Protein AF-A0A0Q7CHD8-F1 (afdb_monomer)

Mean predicted aligned error: 11.64 Å

Structure (mmCIF, N/CA/C/O backbone):
data_AF-A0A0Q7CHD8-F1
#
_entry.id   AF-A0A0Q7CHD8-F1
#
loop_
_atom_site.group_PDB
_atom_site.id
_atom_site.type_symbol
_atom_site.label_atom_id
_atom_site.label_alt_id
_atom_site.label_comp_id
_atom_site.label_asym_id
_atom_site.label_entity_id
_atom_site.label_seq_id
_atom_site.pdbx_PDB_ins_code
_atom_site.Cartn_x
_atom_site.Cartn_y
_atom_site.Cartn_z
_atom_site.occupancy
_atom_site.B_iso_or_equiv
_atom_site.auth_seq_id
_atom_site.auth_comp_id
_atom_site.auth_asym_id
_atom_site.auth_atom_id
_atom_site.pdbx_PDB_model_num
ATOM 1 N N . MET A 1 1 ? -14.096 27.019 19.567 1.00 29.77 1 MET A N 1
ATOM 2 C CA . MET A 1 1 ? -13.858 25.607 19.936 1.00 29.77 1 MET A CA 1
ATOM 3 C C . MET A 1 1 ? -13.849 24.771 18.657 1.00 29.77 1 MET A C 1
ATOM 5 O O . MET A 1 1 ? -14.867 24.238 18.246 1.00 29.77 1 MET A O 1
ATOM 9 N N . ARG A 1 2 ? -12.729 24.817 17.929 1.00 33.38 2 ARG A N 1
ATOM 10 C CA . ARG A 1 2 ? -12.496 24.168 16.631 1.00 33.38 2 ARG A CA 1
ATOM 11 C C . ARG A 1 2 ? -11.019 23.791 16.617 1.00 33.38 2 ARG A C 1
ATOM 13 O O . ARG A 1 2 ? -10.190 24.687 16.735 1.00 33.38 2 ARG A O 1
ATOM 20 N N . ILE A 1 3 ? -10.701 22.508 16.501 1.00 32.97 3 ILE A N 1
ATOM 21 C CA . ILE A 1 3 ? -9.345 22.041 16.192 1.00 32.97 3 ILE A CA 1
ATOM 22 C C . ILE A 1 3 ? -9.460 21.194 14.933 1.00 32.97 3 ILE A C 1
ATOM 24 O O . ILE A 1 3 ? -9.506 19.975 14.944 1.00 32.97 3 ILE A O 1
ATOM 28 N N . THR A 1 4 ? -9.559 21.913 13.824 1.00 41.09 4 THR A N 1
ATOM 29 C CA . THR A 1 4 ? -9.054 21.483 12.527 1.00 41.09 4 THR A CA 1
ATOM 30 C C . THR A 1 4 ? -7.522 21.435 12.589 1.00 41.09 4 THR A C 1
ATOM 32 O O . THR A 1 4 ? -6.929 22.360 13.148 1.00 41.09 4 THR A O 1
ATOM 35 N N . ARG A 1 5 ? -6.909 20.458 11.898 1.00 36.12 5 ARG A N 1
ATOM 36 C CA . ARG A 1 5 ? -5.490 20.403 11.451 1.00 36.12 5 ARG A CA 1
ATOM 37 C C . ARG A 1 5 ? -4.493 19.564 12.273 1.00 36.12 5 ARG A C 1
ATOM 39 O O . ARG A 1 5 ? -3.457 20.065 12.701 1.00 36.12 5 ARG A O 1
ATOM 46 N N . LYS A 1 6 ? -4.724 18.245 12.340 1.00 30.73 6 LYS A N 1
ATOM 47 C CA . LYS A 1 6 ? -3.648 17.234 12.492 1.00 30.73 6 LYS A CA 1
ATOM 48 C C . LYS A 1 6 ? -3.575 16.193 11.357 1.00 30.73 6 LYS A C 1
ATOM 50 O O . LYS A 1 6 ? -2.911 15.179 11.510 1.00 30.73 6 LYS A O 1
ATOM 55 N N . LEU A 1 7 ? -4.147 16.493 10.189 1.00 30.72 7 LEU A N 1
ATOM 56 C CA . LEU A 1 7 ? -3.803 15.841 8.919 1.00 30.72 7 LEU A CA 1
ATOM 57 C C . LEU A 1 7 ? -3.372 16.904 7.894 1.00 30.72 7 LEU A C 1
ATOM 59 O O . LEU A 1 7 ? -4.126 17.293 7.012 1.00 30.72 7 LEU A O 1
ATOM 63 N N . CYS A 1 8 ? -2.151 17.411 8.026 1.00 26.89 8 CYS A N 1
ATOM 64 C CA . CYS A 1 8 ? -1.357 17.754 6.846 1.00 26.89 8 CYS A CA 1
ATOM 65 C C . CYS A 1 8 ? -0.319 16.625 6.782 1.00 26.89 8 CYS A C 1
ATOM 67 O O . CYS A 1 8 ? 0.353 16.387 7.779 1.00 26.89 8 CYS A O 1
ATOM 69 N N . TRP A 1 9 ? -0.166 15.869 5.703 1.00 24.19 9 TRP A N 1
ATOM 70 C CA . TRP A 1 9 ? -0.084 16.349 4.332 1.00 24.19 9 TRP A CA 1
ATOM 71 C C . TRP A 1 9 ? -0.884 15.473 3.351 1.00 24.19 9 TRP A C 1
ATOM 73 O O . TRP A 1 9 ? -0.791 14.251 3.356 1.00 24.19 9 TRP A O 1
ATOM 83 N N . LEU A 1 10 ? -1.688 16.157 2.535 1.00 29.89 10 LEU A N 1
ATOM 84 C CA . LEU A 1 10 ? -2.088 15.861 1.156 1.00 29.89 10 LEU A CA 1
ATOM 85 C C . LEU A 1 10 ? -1.737 14.454 0.612 1.00 29.89 10 LEU A C 1
ATOM 87 O O . LEU A 1 10 ? -0.699 14.266 -0.011 1.00 29.89 10 LEU A O 1
ATOM 91 N N . SER A 1 11 ? -2.624 13.476 0.827 1.00 35.47 11 SER A N 1
ATOM 92 C CA . SER A 1 11 ? -2.747 12.253 -0.004 1.00 35.47 11 SER A CA 1
ATOM 93 C C . SER A 1 11 ? -3.989 11.412 0.326 1.00 35.47 11 SER A C 1
ATOM 95 O O . SER A 1 11 ? -4.430 10.626 -0.506 1.00 35.47 11 SER A O 1
ATOM 97 N N . LEU A 1 12 ? -4.623 11.597 1.494 1.00 34.62 12 LEU A N 1
ATOM 98 C CA . LEU A 1 12 ? -5.803 10.795 1.857 1.00 34.62 12 LEU A CA 1
ATOM 99 C C . LEU A 1 12 ? -7.077 11.172 1.075 1.00 34.62 12 LEU A C 1
ATOM 101 O O . LEU A 1 12 ? -7.929 10.322 0.835 1.00 34.62 12 LEU A O 1
ATOM 105 N N . VAL A 1 13 ? -7.198 12.429 0.630 1.00 33.97 13 VAL A N 1
ATOM 106 C CA . VAL A 1 13 ? -8.344 12.874 -0.187 1.00 33.97 13 VAL A CA 1
ATOM 107 C C . VAL A 1 13 ? -8.224 12.331 -1.618 1.00 33.97 13 VAL A C 1
ATOM 109 O O . VAL A 1 13 ? -9.215 11.901 -2.193 1.00 33.97 13 VAL A O 1
ATOM 112 N N . THR A 1 14 ? -7.014 12.209 -2.167 1.00 38.66 14 THR A N 1
ATOM 113 C CA . THR A 1 14 ? -6.801 11.608 -3.497 1.00 38.66 14 THR A CA 1
ATOM 114 C C . THR A 1 14 ? -7.054 10.095 -3.507 1.00 38.66 14 THR A C 1
ATOM 116 O O . THR A 1 14 ? -7.403 9.530 -4.539 1.00 38.66 14 THR A O 1
ATOM 119 N N . PHE A 1 15 ? -6.943 9.423 -2.356 1.00 38.28 15 PHE A N 1
ATOM 120 C CA . PHE A 1 15 ? -7.222 7.990 -2.262 1.00 38.28 15 PHE A CA 1
ATOM 121 C C . PHE A 1 15 ? -8.723 7.681 -2.418 1.00 38.28 15 PHE A C 1
ATOM 123 O O . PHE A 1 15 ? -9.084 6.707 -3.059 1.00 38.28 15 PHE A O 1
ATOM 130 N N . LEU A 1 16 ? -9.623 8.529 -1.915 1.00 34.22 16 LEU A N 1
ATOM 131 C CA . LEU A 1 16 ? -11.074 8.295 -2.012 1.00 34.22 16 LEU A CA 1
ATOM 132 C C . LEU A 1 16 ? -11.739 8.937 -3.244 1.00 34.22 16 LEU A C 1
ATOM 134 O O . LEU A 1 16 ? -12.790 8.460 -3.672 1.00 34.22 16 LEU A O 1
ATOM 138 N N . PHE A 1 17 ? -11.157 9.986 -3.837 1.00 34.12 17 PHE A N 1
ATOM 139 C CA . PHE A 1 17 ? -11.852 10.797 -4.851 1.00 34.12 17 PHE A CA 1
ATOM 140 C C . PHE A 1 17 ? -11.662 10.378 -6.318 1.00 34.12 17 PHE A C 1
ATOM 142 O O . PHE A 1 17 ? -12.415 10.849 -7.167 1.00 34.12 17 PHE A O 1
ATOM 149 N N . THR A 1 18 ? -10.757 9.453 -6.648 1.00 39.28 18 THR A N 1
ATOM 150 C CA . THR A 1 18 ? -10.606 8.982 -8.047 1.00 39.28 18 THR A CA 1
ATOM 151 C C . THR A 1 18 ? -11.625 7.892 -8.432 1.00 39.28 18 THR A C 1
ATOM 153 O O . THR A 1 18 ? -11.693 7.484 -9.588 1.00 39.28 18 THR A O 1
ATOM 156 N N . ALA A 1 19 ? -12.462 7.432 -7.492 1.00 36.38 19 ALA A N 1
ATOM 157 C CA . ALA A 1 19 ? -13.363 6.295 -7.703 1.00 36.38 19 ALA A CA 1
ATOM 158 C C . ALA A 1 19 ? -14.775 6.634 -8.229 1.00 36.38 19 ALA A C 1
ATOM 160 O O . ALA A 1 19 ? -15.523 5.708 -8.523 1.00 36.38 19 ALA A O 1
ATOM 161 N N . CYS A 1 20 ? -15.169 7.904 -8.392 1.00 28.91 20 CYS A N 1
ATOM 162 C CA . CYS A 1 20 ? -16.486 8.242 -8.957 1.00 28.91 20 CYS A CA 1
ATOM 163 C C . CYS A 1 20 ? -16.484 9.597 -9.674 1.00 28.91 20 CYS A C 1
ATOM 165 O O . CYS A 1 20 ? -16.497 10.652 -9.042 1.00 28.91 20 CYS A O 1
ATOM 167 N N . THR A 1 21 ? -16.575 9.586 -11.004 1.00 37.59 21 THR A N 1
ATOM 168 C CA . THR A 1 21 ? -17.029 10.749 -11.771 1.00 37.59 21 THR A CA 1
ATOM 169 C C . THR A 1 21 ? -18.545 10.896 -11.624 1.00 37.59 21 THR A C 1
ATOM 171 O O . THR A 1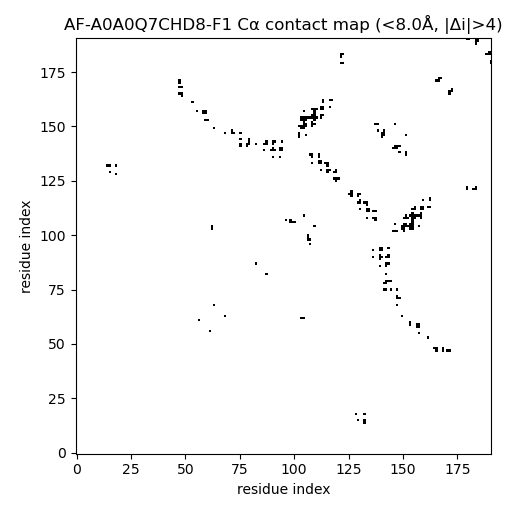 21 ? -19.298 10.434 -12.473 1.00 37.59 21 THR A O 1
ATOM 174 N N . THR A 1 22 ? -18.993 11.555 -10.559 1.00 34.09 22 THR A N 1
ATOM 175 C CA . THR A 1 22 ? -20.242 12.333 -10.545 1.00 34.09 22 THR A CA 1
ATOM 176 C C . THR A 1 22 ? -20.053 13.487 -9.568 1.00 34.09 22 THR A C 1
ATOM 178 O O . THR A 1 22 ? -19.851 13.254 -8.377 1.00 34.09 22 THR A O 1
ATOM 181 N N . GLN A 1 23 ? -20.082 14.721 -10.078 1.00 32.25 23 GLN A N 1
ATOM 182 C CA . GLN A 1 23 ? -20.033 15.959 -9.299 1.00 32.25 23 GLN A CA 1
ATOM 183 C C . GLN A 1 23 ? -20.974 15.911 -8.088 1.00 32.25 23 GLN A C 1
ATOM 185 O O . GLN A 1 23 ? -22.194 15.895 -8.240 1.00 32.25 23 GLN A O 1
ATOM 190 N N . VAL A 1 24 ? -20.402 15.973 -6.886 1.00 36.72 24 VAL A N 1
ATOM 191 C CA . VAL A 1 24 ? -21.117 16.459 -5.703 1.00 36.72 24 VAL A CA 1
ATOM 192 C C . VAL A 1 24 ? -20.935 17.981 -5.688 1.00 36.72 24 VAL A C 1
ATOM 194 O O . VAL A 1 24 ? -19.789 18.438 -5.717 1.00 36.72 24 VAL A O 1
ATOM 197 N N . PRO A 1 25 ? -22.006 18.793 -5.704 1.00 31.70 25 PRO A N 1
ATOM 198 C CA . PRO A 1 25 ? -21.869 20.243 -5.673 1.00 31.70 25 PRO A CA 1
ATOM 199 C C . PRO A 1 25 ? -21.265 20.712 -4.342 1.00 31.70 25 PRO A C 1
ATOM 201 O O . PRO A 1 25 ? -21.647 20.254 -3.265 1.00 31.70 25 PRO A O 1
ATOM 204 N N . SER A 1 26 ? -20.319 21.647 -4.432 1.00 32.66 26 SER A N 1
ATOM 205 C CA . SER A 1 26 ? -19.654 22.279 -3.292 1.00 32.66 26 SER A CA 1
ATOM 206 C C . SER A 1 26 ? -20.653 23.042 -2.409 1.00 32.66 26 SER A C 1
ATOM 208 O O . SER A 1 26 ? -21.386 23.885 -2.932 1.00 32.66 26 SER A O 1
ATOM 210 N N . PRO A 1 27 ? -20.664 22.856 -1.076 1.00 35.88 27 PRO A N 1
ATOM 211 C CA . PRO A 1 27 ? -21.399 23.747 -0.190 1.00 35.88 27 PRO A CA 1
ATOM 212 C C . PRO A 1 27 ? -20.680 25.102 -0.107 1.00 35.88 27 PRO A C 1
ATOM 214 O O . PRO A 1 27 ? -19.549 25.217 0.366 1.00 35.88 27 PRO A O 1
ATOM 217 N N . THR A 1 28 ? -21.342 26.149 -0.592 1.00 33.38 28 THR A N 1
ATOM 218 C CA . THR A 1 28 ? -20.920 27.546 -0.450 1.00 33.38 28 THR A CA 1
ATOM 219 C C . THR A 1 28 ? -20.983 27.974 1.019 1.00 33.38 28 THR A C 1
ATOM 221 O O . THR A 1 28 ? -22.057 27.915 1.615 1.00 33.38 28 THR A O 1
ATOM 224 N N . GLY A 1 29 ? -19.866 28.440 1.595 1.00 35.41 29 GLY A N 1
ATOM 225 C CA . GLY A 1 29 ? -19.877 29.078 2.923 1.00 35.41 29 GLY A CA 1
ATOM 226 C C . GLY A 1 29 ? -18.621 28.945 3.794 1.00 35.41 29 GLY A C 1
ATOM 227 O O . GLY A 1 29 ? -18.756 28.846 5.011 1.00 35.41 29 GLY A O 1
ATOM 228 N N . VAL A 1 30 ? -17.405 28.935 3.234 1.00 38.69 30 VAL A N 1
ATOM 229 C CA . VAL A 1 30 ? -16.170 28.882 4.045 1.00 38.69 30 VAL A CA 1
ATOM 230 C C . VAL A 1 30 ? -15.643 30.303 4.311 1.00 38.69 30 VAL A C 1
ATOM 232 O O . VAL A 1 30 ? -15.213 30.960 3.364 1.00 38.69 30 VAL A O 1
ATOM 235 N N . PRO A 1 31 ? -15.647 30.810 5.560 1.00 34.06 31 PRO A N 1
ATOM 236 C CA . PRO A 1 31 ? -14.989 32.074 5.897 1.00 34.06 31 PRO A CA 1
ATOM 237 C C . PRO A 1 31 ? -13.453 31.925 5.978 1.00 34.06 31 PRO A C 1
ATOM 239 O O . PRO A 1 31 ? -12.955 30.836 6.283 1.00 34.06 31 PRO A O 1
ATOM 242 N N . PRO A 1 32 ? -12.686 33.007 5.733 1.00 31.41 32 PRO A N 1
ATOM 243 C CA . PRO A 1 32 ? -11.227 32.962 5.656 1.00 31.41 32 PRO A CA 1
ATOM 244 C C . PRO A 1 32 ? -10.580 32.798 7.041 1.00 31.41 32 PRO A C 1
ATOM 246 O O . PRO A 1 32 ? -11.046 33.358 8.031 1.00 31.41 32 PRO A O 1
ATOM 249 N N . LEU A 1 33 ? -9.480 32.039 7.108 1.00 35.50 33 LEU A N 1
ATOM 250 C CA . LEU A 1 33 ? -8.727 31.788 8.342 1.00 35.50 33 LEU A CA 1
ATOM 251 C C . LEU A 1 33 ? -7.521 32.737 8.445 1.00 35.50 33 LEU A C 1
ATOM 253 O O . LEU A 1 33 ? -6.523 32.540 7.754 1.00 35.50 33 LEU A O 1
ATOM 257 N N . VAL A 1 34 ? -7.599 33.728 9.338 1.00 35.34 34 VAL A N 1
ATOM 258 C CA . VAL A 1 34 ? -6.468 34.564 9.785 1.00 35.34 34 VAL A CA 1
ATOM 259 C C . VAL A 1 34 ? -6.315 34.440 11.311 1.00 35.34 34 VAL A C 1
ATOM 261 O O . VAL A 1 34 ? -7.311 34.519 12.025 1.00 35.34 34 VAL A O 1
ATOM 264 N N . GLY A 1 35 ? -5.065 34.285 11.780 1.00 32.41 35 GLY A N 1
ATOM 265 C CA . GLY A 1 35 ? -4.613 34.323 13.191 1.00 32.41 35 GLY A CA 1
ATOM 266 C C . GLY A 1 35 ? -4.568 32.949 13.884 1.00 32.41 35 GLY A C 1
ATOM 267 O O . GLY A 1 35 ? -5.438 32.122 13.654 1.00 32.41 35 GLY A O 1
ATOM 268 N N . GLU A 1 36 ? -3.607 32.574 14.735 1.00 33.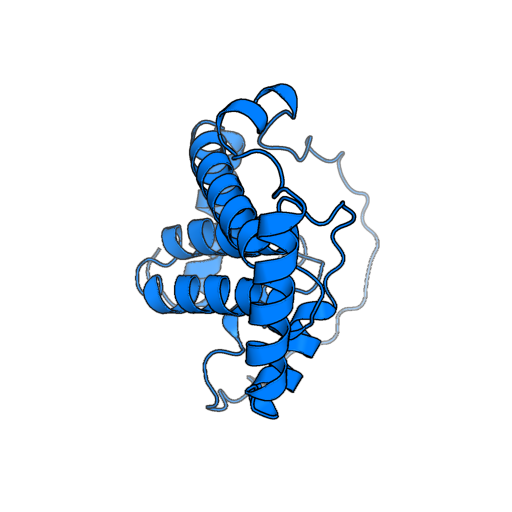38 36 GLU A N 1
ATOM 269 C CA . GLU A 1 36 ? -2.428 33.207 15.351 1.00 33.38 36 GLU A CA 1
ATOM 270 C C . GLU A 1 36 ? -1.569 32.055 15.946 1.00 33.38 36 GLU A C 1
ATOM 272 O O . GLU A 1 36 ? -2.100 30.986 16.256 1.00 33.38 36 GLU A O 1
ATOM 277 N N . LYS A 1 37 ? -0.240 32.206 16.056 1.00 37.03 37 LYS A N 1
ATOM 278 C CA . LYS A 1 37 ? 0.673 31.132 16.508 1.00 37.03 37 LYS A CA 1
ATOM 279 C C . LYS A 1 37 ? 0.507 30.861 18.010 1.00 37.03 37 LYS A C 1
ATOM 281 O O . LYS A 1 37 ? 0.969 31.655 18.820 1.00 37.03 37 LYS A O 1
ATOM 286 N N . THR A 1 38 ? -0.064 29.717 18.391 1.00 29.77 38 THR A N 1
ATOM 287 C CA . THR A 1 38 ? -0.071 29.249 19.791 1.00 29.77 38 THR A CA 1
ATOM 288 C C . THR A 1 38 ? 0.926 28.107 19.998 1.00 29.77 38 THR A C 1
ATOM 290 O O . THR A 1 38 ? 1.019 27.179 19.195 1.00 29.77 38 THR A O 1
ATOM 293 N N . VAL A 1 39 ? 1.693 28.217 21.082 1.00 36.59 39 VAL A N 1
ATOM 294 C CA . VAL A 1 39 ? 2.777 27.325 21.518 1.00 36.59 39 VAL A CA 1
ATOM 295 C C . VAL A 1 39 ? 2.263 25.894 21.752 1.00 36.59 39 VAL A C 1
ATOM 297 O O . VAL A 1 39 ? 1.259 25.686 22.429 1.00 36.59 39 VAL A O 1
ATOM 300 N N . VAL A 1 40 ? 2.951 24.906 21.170 1.00 37.94 40 VAL A N 1
ATOM 301 C CA . VAL A 1 40 ? 2.559 23.484 21.120 1.00 37.94 40 VAL A CA 1
ATOM 302 C C . VAL A 1 40 ? 3.187 22.708 22.291 1.00 37.94 40 VAL A C 1
ATOM 304 O O . VAL A 1 40 ? 4.387 22.815 22.523 1.00 37.94 40 VAL A O 1
ATOM 307 N N . SER A 1 41 ? 2.388 21.906 23.011 1.00 32.03 41 SER A N 1
ATOM 308 C CA . SER A 1 41 ? 2.868 20.893 23.978 1.00 32.03 41 SER A CA 1
ATOM 309 C C . SER A 1 41 ? 3.699 19.794 23.293 1.00 32.03 41 SER A C 1
ATOM 311 O O . SER A 1 41 ? 3.420 19.479 22.134 1.00 32.03 41 SER A O 1
ATOM 313 N N . PRO A 1 42 ? 4.681 19.170 23.974 1.00 38.28 42 PRO A N 1
ATOM 314 C CA . PRO A 1 42 ? 5.629 18.265 23.330 1.00 38.28 42 PRO A CA 1
ATOM 315 C C . PRO A 1 42 ? 4.917 17.058 22.704 1.00 38.28 42 PRO A C 1
ATOM 317 O O . PRO A 1 42 ? 3.994 16.478 23.279 1.00 38.28 42 PRO A O 1
ATOM 320 N N . ALA A 1 43 ? 5.320 16.724 21.478 1.00 42.31 43 ALA A N 1
ATOM 321 C CA . ALA A 1 43 ? 4.753 15.639 20.691 1.00 42.31 43 ALA A CA 1
ATOM 322 C C . ALA A 1 43 ? 4.950 14.293 21.407 1.00 42.31 43 ALA A C 1
ATOM 324 O O . ALA A 1 43 ? 6.072 13.946 21.761 1.00 42.31 43 ALA A O 1
ATOM 325 N N . ARG A 1 44 ? 3.862 13.537 21.600 1.00 50.16 44 ARG A N 1
ATOM 326 C CA . ARG A 1 44 ? 3.942 12.120 21.980 1.00 50.16 44 ARG A CA 1
ATOM 327 C C . ARG A 1 44 ? 4.712 11.363 20.897 1.00 50.16 44 ARG A C 1
ATOM 329 O O . ARG A 1 44 ? 4.545 11.683 19.718 1.00 50.16 44 ARG A O 1
ATOM 336 N N . ASP A 1 45 ? 5.539 10.409 21.311 1.00 52.91 45 ASP A N 1
ATOM 337 C CA . ASP A 1 45 ? 6.293 9.531 20.417 1.00 52.91 45 ASP A CA 1
ATOM 338 C C . ASP A 1 45 ? 5.322 8.863 19.426 1.00 52.91 45 ASP A C 1
ATOM 340 O O . ASP A 1 45 ? 4.298 8.313 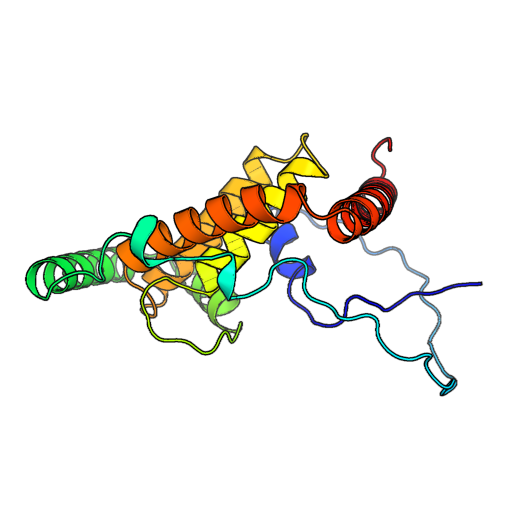19.832 1.00 52.91 45 ASP A O 1
ATOM 344 N N . LYS A 1 46 ? 5.543 9.050 18.120 1.00 61.25 46 LYS A N 1
ATOM 345 C CA . LYS A 1 46 ? 4.502 8.904 17.075 1.00 61.25 46 LYS A CA 1
ATOM 346 C C . LYS A 1 46 ? 4.460 7.522 16.416 1.00 61.25 46 LYS A C 1
ATOM 348 O O . LYS A 1 46 ? 3.909 7.390 15.323 1.00 61.25 46 LYS A O 1
ATOM 353 N N . THR A 1 47 ? 5.059 6.512 17.034 1.00 79.56 47 THR A N 1
ATOM 354 C CA . THR A 1 47 ? 5.288 5.217 16.387 1.00 79.56 47 THR A CA 1
ATOM 355 C C . THR A 1 47 ? 4.537 4.113 17.127 1.00 79.56 47 THR A C 1
ATOM 357 O O . THR A 1 47 ? 4.716 3.943 18.328 1.00 79.56 47 THR A O 1
ATOM 360 N N . TYR A 1 48 ? 3.680 3.363 16.424 1.00 88.31 48 TYR A N 1
ATOM 361 C CA . TYR A 1 48 ? 2.942 2.235 17.019 1.00 88.31 48 TYR A CA 1
ATOM 362 C C . TYR A 1 48 ? 3.735 0.925 17.044 1.00 88.31 48 TYR A C 1
ATOM 364 O O . TYR A 1 48 ? 3.365 0.014 17.783 1.00 88.31 48 TYR A O 1
ATOM 372 N N . LEU A 1 49 ? 4.791 0.825 16.234 1.00 86.75 49 LEU A N 1
ATOM 373 C CA . LEU A 1 49 ? 5.681 -0.330 16.161 1.00 86.75 49 LEU A CA 1
ATOM 374 C C . LEU A 1 49 ? 7.134 0.118 16.220 1.00 86.75 49 LEU A C 1
ATOM 376 O O . LEU A 1 49 ? 7.538 1.015 15.484 1.00 86.75 49 LEU A O 1
ATOM 380 N N . ASP A 1 50 ? 7.933 -0.572 17.016 1.00 83.44 50 ASP A N 1
ATOM 381 C CA . ASP A 1 50 ? 9.381 -0.456 16.987 1.00 83.44 50 ASP A CA 1
ATOM 382 C C . ASP A 1 50 ? 9.956 -1.248 15.808 1.00 83.44 50 ASP A C 1
ATOM 384 O O . ASP A 1 50 ? 9.477 -2.332 15.465 1.00 83.44 50 ASP A O 1
ATOM 388 N N . ALA A 1 51 ? 11.044 -0.751 15.212 1.00 73.69 51 ALA A N 1
ATOM 389 C CA . ALA A 1 51 ? 1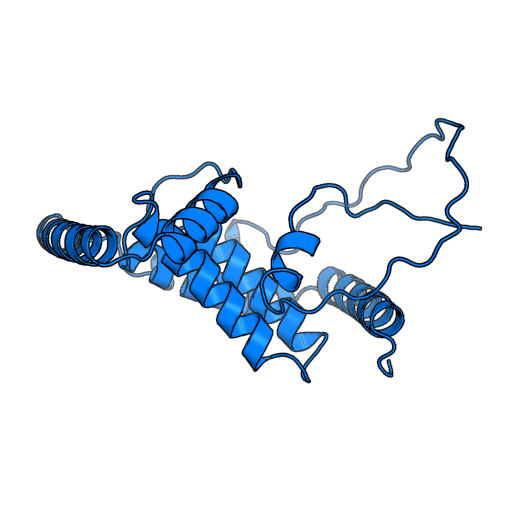1.697 -1.412 14.077 1.00 73.69 51 ALA A CA 1
ATOM 390 C C . ALA A 1 51 ? 12.112 -2.866 14.386 1.00 73.69 51 ALA A C 1
ATOM 392 O O . ALA A 1 51 ? 12.076 -3.719 13.505 1.00 73.69 51 ALA A O 1
ATOM 393 N N . GLY A 1 52 ? 12.442 -3.172 15.647 1.00 78.69 52 GLY A N 1
ATOM 394 C CA . GLY A 1 52 ? 12.782 -4.529 16.091 1.00 78.69 52 GLY A CA 1
ATOM 395 C C . GLY A 1 52 ? 11.603 -5.510 16.128 1.00 78.69 52 GLY A C 1
ATOM 396 O O . GLY A 1 52 ? 11.825 -6.711 16.244 1.00 78.69 52 GLY A O 1
ATOM 397 N N . GLN A 1 53 ? 10.359 -5.031 16.023 1.00 80.00 53 GLN A N 1
ATOM 398 C CA . GLN A 1 53 ? 9.165 -5.885 15.989 1.00 80.00 53 GLN A CA 1
ATOM 399 C C . GLN A 1 53 ? 8.865 -6.428 14.584 1.00 80.00 53 GLN A C 1
ATOM 401 O O . GLN A 1 53 ? 8.049 -7.338 14.445 1.00 80.00 53 GLN A O 1
ATOM 406 N N . ILE A 1 54 ? 9.514 -5.889 13.547 1.00 81.88 54 ILE A N 1
ATOM 407 C CA . ILE A 1 54 ? 9.290 -6.249 12.145 1.00 81.88 54 ILE A CA 1
ATOM 408 C C . ILE A 1 54 ? 10.565 -6.891 11.590 1.00 81.88 54 ILE A C 1
ATOM 410 O O . ILE A 1 54 ? 11.451 -6.212 11.078 1.00 81.88 54 ILE A O 1
ATOM 414 N N . ASP A 1 55 ? 10.631 -8.220 11.629 1.00 83.88 55 ASP A N 1
ATOM 415 C CA . ASP A 1 55 ? 11.659 -8.974 10.905 1.00 83.88 55 ASP A CA 1
ATOM 416 C C . ASP A 1 55 ? 11.154 -9.337 9.505 1.00 83.88 55 ASP A C 1
ATOM 418 O O . ASP A 1 55 ? 10.557 -10.391 9.285 1.00 83.88 55 ASP A O 1
ATOM 422 N N . THR A 1 56 ? 11.388 -8.454 8.536 1.00 83.31 56 THR A N 1
ATOM 423 C CA . THR A 1 56 ? 10.934 -8.659 7.154 1.00 83.31 56 THR A CA 1
ATOM 424 C C . THR A 1 56 ? 11.535 -9.904 6.503 1.00 83.31 56 THR A C 1
ATOM 426 O O . THR A 1 56 ? 10.898 -10.474 5.620 1.00 83.31 56 THR A O 1
ATOM 429 N N . THR A 1 57 ? 12.699 -10.383 6.956 1.00 85.19 57 THR A N 1
ATOM 430 C CA . THR A 1 57 ? 13.375 -11.555 6.371 1.00 85.19 57 THR A CA 1
ATOM 431 C C . THR A 1 57 ? 12.653 -12.867 6.664 1.00 85.19 57 THR A C 1
ATOM 433 O O . THR A 1 57 ? 12.794 -13.837 5.923 1.00 85.19 57 THR A O 1
ATOM 436 N N . ARG A 1 58 ? 11.834 -12.896 7.720 1.00 84.88 58 ARG A N 1
ATOM 437 C CA . ARG A 1 58 ? 11.006 -14.055 8.072 1.00 84.88 58 ARG A CA 1
ATOM 438 C C . ARG A 1 58 ? 9.703 -14.137 7.289 1.00 84.88 58 ARG A C 1
ATOM 440 O O . ARG A 1 58 ? 9.122 -15.216 7.204 1.00 84.88 58 ARG A O 1
ATOM 447 N N . PHE A 1 59 ? 9.227 -13.013 6.759 1.00 83.56 59 PHE A N 1
ATOM 448 C CA . PHE A 1 59 ? 7.872 -12.902 6.210 1.00 83.56 59 PHE A CA 1
ATOM 449 C C . PHE A 1 59 ? 7.830 -12.527 4.730 1.00 83.56 59 PHE A C 1
ATOM 451 O O . PHE A 1 59 ? 6.833 -12.802 4.059 1.00 83.56 59 PHE A O 1
ATOM 458 N N . LEU A 1 60 ? 8.892 -11.915 4.207 1.00 90.94 60 LEU A N 1
ATOM 459 C CA . LEU A 1 60 ? 9.031 -11.609 2.792 1.00 90.94 60 LEU A CA 1
ATOM 460 C C . LEU A 1 60 ? 9.957 -12.628 2.133 1.00 90.94 60 LEU A C 1
ATOM 462 O O . LEU A 1 60 ? 10.950 -13.061 2.714 1.00 90.94 60 LEU A O 1
ATOM 466 N N . ALA A 1 61 ? 9.642 -12.977 0.887 1.00 90.06 61 ALA A N 1
ATOM 467 C CA . ALA A 1 61 ? 10.606 -13.648 0.028 1.00 90.06 61 ALA A CA 1
ATOM 468 C C . ALA A 1 61 ? 11.859 -12.758 -0.125 1.00 90.06 61 ALA A C 1
ATOM 470 O O . ALA A 1 61 ? 11.750 -11.532 0.016 1.00 90.06 61 ALA A O 1
ATOM 471 N N . PRO A 1 62 ? 13.040 -13.323 -0.424 1.00 91.44 62 PRO A N 1
ATOM 472 C CA . PRO A 1 62 ? 14.167 -12.500 -0.843 1.00 91.44 62 PRO A CA 1
ATOM 473 C C . PRO A 1 62 ? 13.790 -11.679 -2.089 1.00 91.44 62 PRO A C 1
ATOM 475 O O . PRO A 1 62 ? 12.870 -12.069 -2.819 1.00 91.44 62 PRO A O 1
ATOM 478 N N . PRO A 1 63 ? 14.488 -10.560 -2.351 1.00 91.81 63 PRO A N 1
ATOM 479 C CA . PRO A 1 63 ? 14.345 -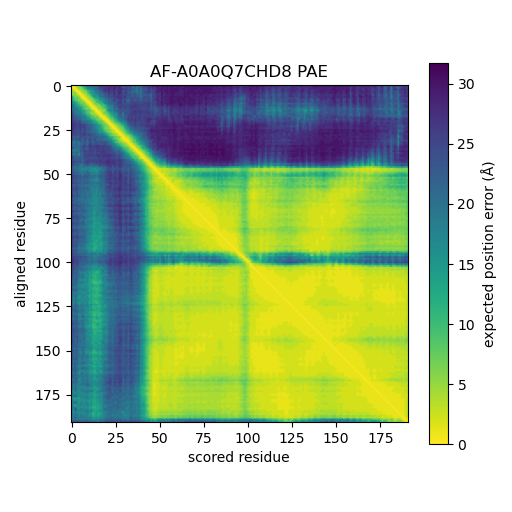9.852 -3.614 1.00 91.81 63 PRO A CA 1
ATOM 480 C C . PRO A 1 63 ? 14.495 -10.819 -4.803 1.00 91.81 63 PRO A C 1
ATOM 482 O O . PRO A 1 63 ? 15.295 -11.758 -4.710 1.00 91.81 63 PRO A O 1
ATOM 485 N N . PRO A 1 64 ? 13.752 -10.605 -5.901 1.00 93.75 64 PRO A N 1
ATOM 486 C CA . PRO A 1 64 ? 13.878 -11.414 -7.105 1.00 93.75 64 PRO A CA 1
ATOM 487 C C . PRO A 1 64 ? 15.326 -11.533 -7.592 1.00 93.75 64 PRO A C 1
ATOM 489 O O . PRO A 1 64 ? 16.095 -10.572 -7.530 1.00 93.75 64 PRO A O 1
ATOM 492 N N . ASP A 1 65 ? 15.686 -12.710 -8.104 1.00 95.94 65 ASP A N 1
ATOM 493 C CA . ASP A 1 65 ? 16.939 -12.882 -8.837 1.00 95.94 65 ASP A CA 1
ATOM 494 C C . ASP A 1 65 ? 16.851 -12.274 -10.248 1.00 95.94 65 ASP A C 1
ATOM 496 O O . ASP A 1 65 ? 15.780 -11.892 -10.725 1.00 95.94 65 ASP A O 1
ATOM 500 N N . GLU A 1 66 ? 17.985 -12.222 -10.950 1.00 94.06 66 GLU A N 1
ATOM 501 C CA . GLU A 1 66 ? 18.064 -11.645 -12.295 1.00 94.06 66 GLU A CA 1
ATOM 502 C C . GLU A 1 66 ? 17.083 -12.296 -13.287 1.00 94.06 66 GLU A C 1
ATOM 504 O O . GLU A 1 66 ? 16.503 -11.616 -14.138 1.00 94.06 66 GLU A O 1
ATOM 509 N N . ALA A 1 67 ? 16.875 -13.612 -13.190 1.00 95.69 67 ALA A N 1
ATOM 510 C CA . ALA A 1 67 ? 16.006 -14.334 -14.109 1.00 95.69 67 ALA A CA 1
ATOM 511 C C . ALA A 1 67 ? 14.533 -13.968 -13.889 1.00 95.69 67 ALA A C 1
ATOM 513 O O . ALA A 1 67 ? 13.781 -13.855 -14.860 1.00 95.69 67 ALA A O 1
ATOM 514 N N . VAL A 1 68 ? 14.113 -13.781 -12.635 1.00 95.06 68 VAL A N 1
ATOM 515 C CA . VAL A 1 68 ? 12.779 -13.271 -12.295 1.00 95.06 68 VAL A CA 1
ATOM 516 C C . VAL A 1 68 ? 12.642 -11.817 -12.736 1.00 95.06 68 VAL A C 1
ATOM 518 O O . VAL A 1 68 ? 11.710 -11.516 -13.479 1.00 95.06 68 VAL A O 1
ATOM 521 N N . THR A 1 69 ? 13.594 -10.948 -12.384 1.00 93.94 69 THR A N 1
ATOM 522 C CA . THR A 1 69 ? 13.554 -9.526 -12.758 1.00 93.94 69 THR A CA 1
ATOM 523 C C . THR A 1 69 ? 13.446 -9.340 -14.270 1.00 93.94 69 THR A C 1
ATOM 525 O O . THR A 1 69 ? 12.673 -8.508 -14.738 1.00 93.94 69 THR A O 1
ATOM 528 N N . ARG A 1 70 ? 14.154 -10.148 -15.070 1.00 95.94 70 ARG A N 1
ATOM 529 C CA . ARG A 1 70 ? 14.055 -10.091 -16.536 1.00 95.94 70 ARG A CA 1
ATOM 530 C C . ARG A 1 70 ? 12.637 -10.374 -17.039 1.00 95.94 70 ARG A C 1
ATOM 532 O O . ARG A 1 70 ? 12.140 -9.636 -17.885 1.00 95.94 70 ARG A O 1
ATOM 539 N N . ARG A 1 71 ? 11.968 -11.394 -16.491 1.00 96.81 71 ARG A N 1
ATOM 540 C CA . ARG A 1 71 ? 10.567 -11.706 -16.834 1.00 96.81 71 ARG A CA 1
ATOM 541 C C . ARG A 1 71 ? 9.616 -10.590 -16.411 1.00 96.81 71 ARG A C 1
ATOM 543 O O . ARG A 1 71 ? 8.659 -10.289 -17.116 1.00 96.81 71 ARG A O 1
ATOM 550 N N . GLU A 1 72 ? 9.881 -9.957 -15.276 1.00 95.94 72 GLU A N 1
ATOM 551 C CA . GLU A 1 72 ? 9.072 -8.837 -14.796 1.00 95.94 72 GLU A CA 1
ATOM 552 C C . GLU A 1 72 ? 9.238 -7.584 -15.655 1.00 95.94 72 GLU A C 1
ATOM 554 O O . GLU A 1 72 ? 8.255 -6.893 -15.907 1.00 95.94 72 GLU A O 1
ATOM 559 N N . ILE A 1 73 ? 10.439 -7.323 -16.180 1.00 96.25 73 ILE A N 1
ATOM 560 C CA . ILE A 1 73 ? 10.667 -6.256 -17.165 1.00 96.25 73 ILE A CA 1
ATOM 561 C C . ILE A 1 73 ? 9.853 -6.514 -18.439 1.00 96.25 73 ILE A C 1
ATOM 563 O O . ILE A 1 73 ? 9.210 -5.598 -18.951 1.00 96.25 73 ILE A O 1
ATOM 567 N N . GLU A 1 74 ? 9.836 -7.753 -18.939 1.00 96.44 74 GLU A N 1
ATOM 568 C CA . GLU A 1 74 ? 9.015 -8.130 -20.099 1.00 96.44 74 GLU A CA 1
ATOM 569 C C . GLU A 1 74 ? 7.523 -7.902 -19.820 1.00 96.44 74 GLU A C 1
ATOM 571 O O . GLU A 1 74 ? 6.820 -7.296 -20.631 1.00 96.44 74 GLU A O 1
ATOM 576 N N . GLN A 1 75 ? 7.043 -8.306 -18.641 1.00 95.44 75 GLN A N 1
ATOM 577 C CA . GLN A 1 75 ? 5.667 -8.061 -18.215 1.00 95.44 75 GLN A CA 1
ATOM 578 C C . GLN A 1 75 ? 5.350 -6.562 -18.124 1.00 95.44 75 GLN A C 1
ATOM 580 O O . GLN A 1 75 ? 4.309 -6.120 -18.610 1.00 95.44 75 GLN A O 1
ATOM 585 N N . MET A 1 76 ? 6.237 -5.766 -17.525 1.00 95.06 76 MET A N 1
ATOM 586 C CA . MET A 1 76 ? 6.083 -4.315 -17.430 1.00 95.06 76 MET A CA 1
ATOM 587 C C . MET A 1 76 ? 5.988 -3.674 -18.808 1.00 95.06 76 MET A C 1
ATOM 589 O O . MET A 1 76 ? 5.114 -2.837 -19.026 1.00 95.06 76 MET A O 1
ATOM 593 N N . LEU A 1 77 ? 6.839 -4.088 -19.749 1.00 95.31 77 LEU A N 1
ATOM 594 C CA . LEU A 1 77 ? 6.808 -3.580 -21.115 1.00 95.31 77 LEU A CA 1
ATOM 595 C C . LEU A 1 77 ? 5.465 -3.879 -21.789 1.00 95.31 77 LEU A C 1
ATOM 597 O O . LEU A 1 77 ? 4.876 -2.981 -22.389 1.00 95.31 77 LEU A O 1
ATOM 601 N N . VAL A 1 78 ? 4.949 -5.102 -21.642 1.00 96.44 78 VAL A N 1
ATOM 602 C CA . VAL A 1 78 ? 3.624 -5.474 -22.164 1.00 96.44 78 VAL A CA 1
ATOM 603 C C . VAL A 1 78 ? 2.534 -4.584 -21.562 1.00 96.44 78 VAL A C 1
ATOM 605 O O . VAL A 1 78 ? 1.736 -4.008 -22.300 1.00 96.44 78 VAL A O 1
ATOM 608 N N . LEU A 1 79 ? 2.529 -4.402 -20.239 1.00 93.62 79 LEU A N 1
ATOM 609 C CA . LEU A 1 79 ? 1.550 -3.553 -19.553 1.00 93.62 79 LEU A CA 1
ATOM 610 C C . LEU A 1 79 ? 1.640 -2.087 -20.004 1.00 93.62 79 LEU A C 1
ATOM 612 O O . LEU A 1 79 ? 0.620 -1.438 -20.226 1.00 93.62 79 LEU A O 1
ATOM 616 N N . GLN A 1 80 ? 2.851 -1.562 -20.188 1.00 93.56 80 GLN A N 1
ATOM 617 C CA . GLN A 1 80 ? 3.072 -0.187 -20.637 1.00 93.56 80 GLN A CA 1
ATOM 618 C C . GLN A 1 80 ? 2.672 0.037 -22.096 1.00 93.56 80 GLN A C 1
ATOM 620 O O . GLN A 1 80 ? 2.187 1.117 -22.425 1.00 93.56 80 GLN A O 1
ATOM 625 N N . GLN A 1 81 ? 2.841 -0.964 -22.961 1.00 95.50 81 GLN A N 1
ATOM 626 C CA . GLN A 1 81 ? 2.388 -0.910 -24.353 1.00 95.50 81 GLN A CA 1
ATOM 627 C C . GLN A 1 81 ? 0.862 -1.000 -24.470 1.00 95.50 81 GLN A C 1
ATOM 629 O O . GLN A 1 81 ? 0.284 -0.428 -25.391 1.00 95.50 81 GLN A O 1
ATOM 634 N N . GLN A 1 82 ? 0.211 -1.708 -23.545 1.00 95.31 82 GLN A N 1
ATOM 635 C CA . GLN A 1 82 ? -1.235 -1.938 -23.562 1.00 95.31 82 GLN A CA 1
ATOM 636 C C . GLN A 1 82 ? -2.045 -0.896 -22.774 1.00 95.31 82 GLN A C 1
ATOM 638 O O . GLN A 1 82 ? -3.273 -0.886 -22.873 1.00 95.31 82 GLN A O 1
ATOM 643 N N . ARG A 1 83 ? -1.400 -0.019 -21.991 1.00 94.50 83 ARG A N 1
ATOM 644 C CA . ARG A 1 83 ? -2.112 0.954 -21.149 1.00 94.50 83 ARG A CA 1
ATOM 645 C C . ARG A 1 83 ? -2.880 1.984 -21.980 1.00 94.50 83 ARG A C 1
ATOM 647 O O . ARG A 1 83 ? -2.378 2.545 -22.952 1.00 94.50 83 ARG A O 1
ATOM 654 N N . THR A 1 84 ? -4.089 2.297 -21.533 1.00 96.62 84 THR A N 1
ATOM 655 C CA . THR A 1 84 ? -4.893 3.402 -22.069 1.00 96.62 84 THR A CA 1
ATOM 656 C C . THR A 1 84 ? -4.348 4.766 -21.610 1.00 96.62 84 THR A C 1
ATOM 658 O O . THR A 1 84 ? -3.659 4.835 -20.587 1.00 96.62 84 THR A O 1
ATOM 661 N N . PRO A 1 85 ? -4.694 5.878 -22.291 1.00 95.69 85 PRO A N 1
ATOM 662 C CA . PRO A 1 85 ? -4.337 7.224 -21.831 1.00 95.69 85 PRO A CA 1
ATOM 663 C C . PRO A 1 85 ? -4.804 7.512 -20.398 1.00 95.69 85 PRO A C 1
ATOM 665 O O . PRO A 1 85 ? -4.034 8.015 -19.590 1.00 95.69 85 PRO A O 1
ATOM 668 N N . VAL A 1 86 ? -6.022 7.085 -20.047 1.00 94.75 86 VAL A N 1
ATOM 669 C CA . VAL A 1 86 ? -6.579 7.254 -18.694 1.00 94.75 86 VAL A CA 1
ATOM 670 C C . VAL A 1 86 ? -5.754 6.498 -17.649 1.00 94.75 86 VAL A C 1
ATOM 672 O O . VAL A 1 86 ? -5.495 7.024 -16.570 1.00 94.75 86 VAL A O 1
ATOM 675 N N . GLN A 1 87 ? -5.306 5.276 -17.951 1.00 93.06 87 GLN A N 1
ATOM 676 C CA . GLN A 1 87 ? -4.421 4.527 -17.051 1.00 93.06 87 GLN A CA 1
ATOM 677 C C . GLN A 1 87 ? -3.052 5.198 -16.905 1.00 93.06 87 GLN A C 1
ATOM 679 O O . GLN A 1 87 ? -2.508 5.232 -15.805 1.00 93.06 87 GLN A O 1
ATOM 684 N N . ALA A 1 88 ? -2.500 5.757 -17.985 1.00 92.00 88 ALA A N 1
ATOM 685 C CA . ALA A 1 88 ? -1.240 6.493 -17.926 1.00 92.00 88 ALA A CA 1
ATOM 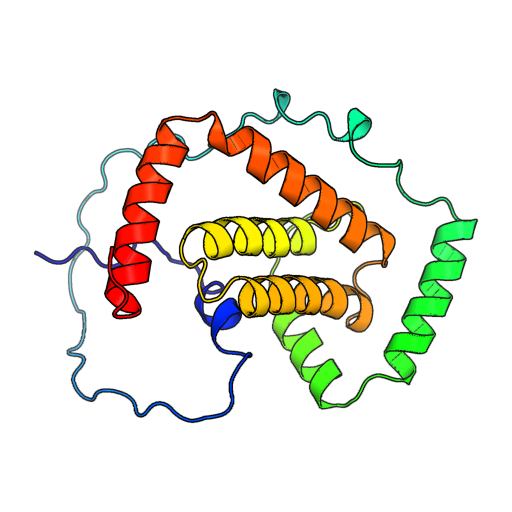686 C C . ALA A 1 88 ? -1.359 7.755 -17.053 1.00 92.00 88 ALA A C 1
ATOM 688 O O . ALA A 1 88 ? -0.512 7.982 -16.195 1.00 92.00 88 ALA A O 1
ATOM 689 N N . GLU A 1 89 ? -2.431 8.532 -17.215 1.00 91.94 89 GLU A N 1
ATOM 690 C CA . GLU A 1 89 ? -2.703 9.719 -16.395 1.00 91.94 89 GLU A CA 1
ATOM 691 C C . GLU A 1 89 ? -2.877 9.370 -14.913 1.00 91.94 89 GLU A C 1
ATOM 693 O O . GLU A 1 89 ? -2.264 10.004 -14.054 1.00 91.94 89 GLU A O 1
ATOM 698 N N . ARG A 1 90 ? -3.655 8.324 -14.599 1.00 89.56 90 ARG A N 1
ATOM 699 C CA . ARG A 1 90 ? -3.822 7.843 -13.215 1.00 89.56 90 ARG A CA 1
ATOM 700 C C . ARG A 1 90 ? -2.510 7.359 -12.612 1.00 89.56 90 ARG A C 1
ATOM 702 O O . ARG A 1 90 ? -2.225 7.668 -11.460 1.00 89.56 90 ARG A O 1
ATOM 709 N N . SER A 1 91 ? -1.708 6.641 -13.397 1.00 90.25 91 SER A N 1
ATOM 710 C CA . SER A 1 91 ? -0.385 6.197 -12.973 1.00 90.25 91 SER A CA 1
ATOM 711 C C . SER A 1 91 ? 0.494 7.387 -12.604 1.00 90.25 91 SER A C 1
ATOM 713 O O . SER A 1 91 ? 1.020 7.414 -11.497 1.00 90.25 91 SER A O 1
ATOM 715 N N . ILE A 1 92 ? 0.569 8.409 -13.463 1.00 88.38 92 ILE A N 1
ATOM 716 C CA . ILE A 1 92 ? 1.331 9.639 -13.204 1.00 88.38 92 ILE A CA 1
ATOM 717 C C . ILE A 1 92 ? 0.836 10.350 -11.939 1.00 88.38 92 ILE A C 1
ATOM 719 O O . ILE A 1 92 ? 1.656 10.747 -11.115 1.00 88.38 92 ILE A O 1
ATOM 723 N N . ALA A 1 93 ? -0.480 10.464 -11.745 1.00 86.75 93 ALA A N 1
ATOM 724 C CA . ALA A 1 93 ? -1.045 11.086 -10.547 1.00 86.75 93 ALA A CA 1
ATOM 725 C C . ALA A 1 93 ? -0.636 10.355 -9.252 1.00 86.75 93 ALA A C 1
ATOM 727 O O . ALA A 1 93 ? -0.395 10.990 -8.226 1.00 86.75 93 ALA A O 1
ATOM 728 N N . ASP A 1 94 ? -0.495 9.029 -9.303 1.00 85.38 94 ASP A N 1
ATOM 729 C CA . ASP A 1 94 ? -0.047 8.218 -8.168 1.00 85.38 94 ASP A CA 1
ATOM 730 C C . ASP A 1 94 ? 1.485 8.213 -7.994 1.00 85.38 94 ASP A C 1
ATOM 732 O O . ASP A 1 94 ? 1.980 7.754 -6.959 1.00 85.38 94 ASP A O 1
ATOM 736 N N . LEU A 1 95 ? 2.258 8.734 -8.962 1.00 80.50 95 LEU A N 1
ATOM 737 C CA . LEU A 1 95 ? 3.724 8.807 -8.896 1.00 80.50 95 LEU A CA 1
ATOM 738 C C . LEU A 1 95 ? 4.252 9.884 -7.941 1.00 80.50 95 LEU A C 1
ATOM 740 O O . LEU A 1 95 ? 5.330 9.687 -7.382 1.00 80.50 95 LEU A O 1
ATOM 744 N N . GLU A 1 96 ? 3.504 10.965 -7.707 1.00 70.19 96 GLU A N 1
ATOM 745 C CA . GLU A 1 96 ? 3.967 12.156 -6.969 1.00 70.19 96 GLU A CA 1
ATOM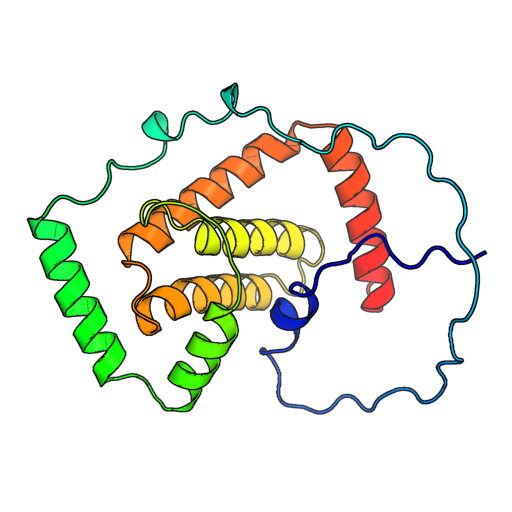 746 C C . GLU A 1 96 ? 4.243 11.924 -5.471 1.00 70.19 96 GLU A C 1
ATOM 748 O O . GLU A 1 96 ? 4.818 12.778 -4.794 1.00 70.19 96 GLU A O 1
ATOM 753 N N . GLN A 1 97 ? 3.880 10.762 -4.926 1.00 63.88 97 GLN A N 1
ATOM 754 C CA . GLN A 1 97 ? 4.248 10.406 -3.560 1.00 63.88 97 GLN A CA 1
ATOM 755 C C . GLN A 1 97 ? 5.733 10.035 -3.485 1.00 63.88 97 GLN A C 1
ATOM 757 O O . GLN A 1 97 ? 6.214 9.196 -4.244 1.00 63.88 97 GLN A O 1
ATOM 762 N N . SER A 1 98 ? 6.459 10.589 -2.514 1.00 54.16 98 SER A N 1
ATOM 763 C CA . SER A 1 98 ? 7.836 10.189 -2.212 1.00 54.16 98 SER A CA 1
ATOM 764 C C . SER A 1 98 ? 7.865 9.302 -0.970 1.00 54.16 98 SER A C 1
ATOM 766 O O . SER A 1 98 ? 7.529 9.752 0.125 1.00 54.16 98 SER A O 1
ATOM 768 N N . VAL A 1 99 ? 8.284 8.046 -1.136 1.00 58.94 99 VAL A N 1
ATOM 769 C CA . VAL A 1 99 ? 8.814 7.226 -0.041 1.00 58.94 99 VAL A CA 1
ATOM 770 C C . VAL A 1 99 ? 10.236 6.832 -0.438 1.00 58.94 99 VAL A C 1
ATOM 772 O O . VAL A 1 99 ? 10.459 6.268 -1.507 1.00 58.94 99 VAL A O 1
ATOM 775 N N . SER A 1 100 ? 11.231 7.228 0.352 1.00 50.91 100 SER A N 1
ATOM 776 C CA . SER A 1 100 ? 12.633 6.968 0.021 1.00 50.91 100 SER A CA 1
ATOM 777 C C . SER A 1 100 ? 13.014 5.544 0.437 1.00 50.91 100 SER A C 1
ATOM 779 O O . SER A 1 100 ? 13.185 5.283 1.628 1.00 50.91 100 SER A O 1
ATOM 781 N N . SER A 1 101 ? 13.166 4.627 -0.518 1.00 61.59 101 SER A N 1
ATOM 782 C CA . SER A 1 101 ? 13.745 3.291 -0.299 1.00 61.59 101 SER A CA 1
ATOM 783 C C . SER A 1 101 ? 14.191 2.655 -1.621 1.00 61.59 101 SER A C 1
ATOM 785 O O . SER A 1 101 ? 13.895 3.174 -2.696 1.00 61.59 101 SER A O 1
ATOM 787 N N . GLY A 1 102 ? 14.905 1.525 -1.547 1.00 75.06 102 GLY A N 1
ATOM 788 C CA . GLY A 1 102 ? 15.108 0.641 -2.702 1.00 75.06 102 GLY A CA 1
ATOM 789 C C . GLY A 1 102 ? 13.784 0.081 -3.252 1.00 75.06 102 GLY A C 1
ATOM 790 O O . GLY A 1 102 ? 12.727 0.272 -2.649 1.00 75.06 102 GLY A O 1
ATOM 791 N N . SER A 1 103 ? 13.848 -0.618 -4.392 1.00 85.06 103 SER A N 1
ATOM 792 C CA . SER A 1 103 ? 12.661 -1.130 -5.106 1.00 85.06 103 SER A CA 1
ATOM 793 C C . SER A 1 103 ? 11.867 -2.166 -4.299 1.00 85.06 103 SER A C 1
ATOM 795 O O . SER A 1 103 ? 10.639 -2.126 -4.288 1.00 85.06 103 SER A O 1
ATOM 797 N N . TYR A 1 104 ? 12.561 -3.070 -3.595 1.00 91.12 104 TYR A N 1
ATOM 798 C CA . TYR A 1 104 ? 11.954 -4.223 -2.926 1.00 91.12 104 TYR A CA 1
ATOM 799 C C . TYR A 1 104 ? 12.063 -4.152 -1.391 1.00 91.12 104 TYR A C 1
ATOM 801 O O . TYR A 1 104 ? 13.175 -4.004 -0.874 1.00 91.12 104 TYR A O 1
ATOM 809 N N . PRO A 1 105 ? 10.955 -4.352 -0.648 1.00 93.06 105 PRO A N 1
ATOM 810 C CA . PRO A 1 105 ? 9.566 -4.297 -1.119 1.00 93.06 105 PRO A CA 1
ATOM 811 C C . PRO A 1 105 ? 9.153 -2.860 -1.478 1.00 93.06 105 PRO A C 1
ATOM 813 O O . PRO A 1 105 ? 9.772 -1.894 -1.031 1.00 93.06 105 PRO A O 1
ATOM 816 N N . SER A 1 106 ? 8.052 -2.697 -2.214 1.00 93.38 106 SER A N 1
ATOM 817 C CA . SER A 1 106 ? 7.527 -1.364 -2.518 1.00 93.38 106 SER A CA 1
ATOM 818 C C . SER A 1 106 ? 6.964 -0.689 -1.262 1.00 93.38 106 SER A C 1
ATOM 820 O O . SER A 1 106 ? 5.946 -1.119 -0.705 1.00 93.38 106 SER A O 1
ATOM 822 N N . GLY A 1 107 ? 7.583 0.418 -0.838 1.00 90.38 107 GLY A N 1
ATOM 823 C CA . GLY A 1 107 ? 7.081 1.245 0.265 1.00 90.38 107 GLY A CA 1
ATOM 824 C C . GLY A 1 107 ? 5.738 1.909 -0.060 1.00 90.38 107 GLY A C 1
ATOM 825 O O . GLY A 1 107 ? 4.840 1.922 0.779 1.00 90.38 107 GLY A O 1
ATOM 826 N N . HIS A 1 108 ? 5.550 2.370 -1.302 1.00 91.75 108 HIS A N 1
ATOM 827 C CA . HIS A 1 108 ? 4.276 2.919 -1.791 1.00 91.75 108 HIS A CA 1
ATOM 828 C C . HIS A 1 108 ? 3.142 1.906 -1.714 1.00 91.75 108 HIS A C 1
ATOM 830 O O . HIS A 1 108 ? 2.060 2.224 -1.228 1.00 91.75 108 HIS A O 1
ATOM 836 N N . SER A 1 109 ? 3.405 0.674 -2.148 1.00 93.75 109 SER A N 1
ATOM 837 C CA . SER A 1 109 ? 2.414 -0.403 -2.074 1.00 93.75 109 SER A CA 1
ATOM 838 C C . SER A 1 109 ? 2.119 -0.769 -0.626 1.00 93.75 109 SER A C 1
ATOM 840 O O . SER A 1 109 ? 0.960 -0.923 -0.255 1.00 93.75 109 SER A O 1
ATOM 842 N N . THR A 1 110 ? 3.153 -0.833 0.218 1.00 94.00 110 THR A N 1
ATOM 843 C CA . THR A 1 110 ? 2.986 -1.059 1.659 1.00 94.00 110 THR A CA 1
ATOM 844 C C . THR A 1 110 ? 2.056 -0.014 2.276 1.00 94.00 110 THR A C 1
ATOM 846 O O . THR A 1 110 ? 1.106 -0.363 2.973 1.00 94.00 110 THR A O 1
ATOM 849 N N . PHE A 1 111 ? 2.278 1.267 1.975 1.00 92.81 111 PHE A N 1
ATOM 850 C CA . PHE A 1 111 ? 1.422 2.354 2.439 1.00 92.81 111 PHE A CA 1
ATOM 851 C C . PHE A 1 111 ? -0.017 2.218 1.925 1.00 92.81 111 PHE A C 1
ATOM 853 O O . PHE A 1 111 ? -0.953 2.263 2.721 1.00 92.81 111 PHE A O 1
ATOM 860 N N . ALA A 1 112 ? -0.197 2.014 0.619 1.00 94.69 112 ALA A N 1
ATOM 861 C CA . ALA A 1 112 ? -1.511 1.927 -0.013 1.00 94.69 112 ALA A CA 1
ATOM 862 C C . ALA A 1 112 ? -2.362 0.789 0.563 1.00 94.69 112 ALA A C 1
ATOM 864 O O . ALA A 1 112 ? -3.524 0.996 0.916 1.00 94.69 112 ALA A O 1
ATOM 865 N N . TYR A 1 113 ? -1.777 -0.401 0.713 1.00 97.75 113 TYR A N 1
ATOM 866 C CA . TYR A 1 113 ? -2.474 -1.543 1.293 1.00 97.75 113 TYR A CA 1
ATOM 867 C C . TYR A 1 113 ? -2.721 -1.376 2.792 1.00 97.75 113 TYR A C 1
ATOM 869 O O . TYR A 1 113 ? -3.801 -1.733 3.252 1.00 97.75 113 TYR A O 1
ATOM 877 N N . LEU A 1 114 ? -1.783 -0.801 3.552 1.00 96.44 114 LEU A N 1
ATOM 878 C CA . LEU A 1 114 ? -1.982 -0.564 4.984 1.00 96.44 114 LEU A CA 1
ATOM 879 C C . LEU A 1 114 ? -3.108 0.449 5.218 1.00 96.44 114 LEU A C 1
ATOM 881 O O . LEU A 1 114 ? -4.017 0.187 6.002 1.00 96.44 114 LEU A O 1
ATOM 885 N N . ALA A 1 115 ? -3.091 1.568 4.489 1.00 95.94 115 ALA A N 1
ATOM 886 C CA . ALA A 1 115 ? -4.171 2.548 4.507 1.00 95.94 115 ALA A CA 1
ATOM 887 C C . ALA A 1 115 ? -5.502 1.907 4.089 1.00 95.94 115 ALA A C 1
ATOM 889 O O . ALA A 1 115 ? -6.520 2.124 4.741 1.00 95.94 115 ALA A O 1
ATOM 890 N N . GLY A 1 116 ? -5.482 1.068 3.048 1.00 97.81 116 GLY A N 1
ATOM 891 C CA . GLY A 1 116 ? -6.640 0.304 2.600 1.00 97.81 116 GLY A CA 1
ATOM 892 C C . GLY A 1 116 ? -7.223 -0.589 3.696 1.00 97.81 116 GLY A C 1
ATOM 893 O O . GLY A 1 116 ? -8.425 -0.536 3.932 1.00 97.81 116 GLY A O 1
ATOM 894 N N . ILE A 1 117 ? -6.391 -1.355 4.410 1.00 98.38 117 ILE A N 1
ATOM 895 C CA . ILE A 1 117 ? -6.824 -2.220 5.520 1.00 98.38 117 ILE A CA 1
ATOM 896 C C . ILE A 1 117 ? -7.464 -1.391 6.638 1.00 98.38 117 ILE A C 1
ATOM 898 O O . ILE A 1 117 ? -8.591 -1.676 7.041 1.00 98.38 117 ILE A O 1
ATOM 902 N N . VAL A 1 118 ? -6.790 -0.332 7.095 1.00 97.56 118 VAL A N 1
ATOM 903 C CA . VAL A 1 118 ? -7.279 0.518 8.192 1.00 97.56 118 VAL A CA 1
ATOM 904 C C . VAL A 1 118 ? -8.603 1.196 7.817 1.00 97.56 118 VAL A C 1
ATOM 906 O O . VAL A 1 118 ? -9.568 1.146 8.578 1.00 97.56 118 VAL A O 1
ATOM 909 N N . LEU A 1 119 ? -8.701 1.774 6.617 1.00 97.94 119 LEU A N 1
ATOM 910 C CA . LEU A 1 119 ? -9.932 2.414 6.140 1.00 97.94 119 LEU A CA 1
ATOM 911 C C . LEU A 1 119 ? -11.070 1.403 5.949 1.00 97.94 119 LEU A C 1
ATOM 913 O O . LEU A 1 119 ? -12.219 1.697 6.276 1.00 97.94 119 LEU A O 1
ATOM 917 N N . ALA A 1 120 ? -10.757 0.206 5.453 1.00 98.00 120 ALA A N 1
ATOM 918 C CA . ALA A 1 120 ? -11.704 -0.893 5.310 1.00 98.00 120 ALA A CA 1
ATOM 919 C C . ALA A 1 120 ? -12.267 -1.350 6.667 1.00 98.00 120 ALA A C 1
ATOM 921 O O . ALA A 1 120 ? -13.429 -1.751 6.743 1.00 98.00 120 ALA A O 1
ATOM 922 N N . GLU A 1 121 ? -11.474 -1.288 7.739 1.00 96.88 121 GLU A N 1
ATOM 923 C CA . GLU A 1 121 ? -11.939 -1.545 9.106 1.00 96.88 121 GLU A CA 1
ATOM 924 C C . GLU A 1 121 ? -12.832 -0.423 9.651 1.00 96.88 121 GLU A C 1
ATOM 926 O O . GLU A 1 121 ? -13.810 -0.711 10.341 1.00 96.88 121 GLU A O 1
ATOM 931 N N . MET A 1 122 ? -12.548 0.837 9.312 1.00 97.38 122 MET A N 1
ATOM 932 C CA . MET A 1 122 ? -13.357 1.988 9.733 1.00 97.38 122 MET A CA 1
ATOM 933 C C . MET A 1 122 ? -14.698 2.092 8.985 1.00 97.38 122 MET A C 1
ATOM 935 O O . MET A 1 122 ? -15.710 2.497 9.565 1.00 97.38 122 MET A O 1
ATOM 939 N N . VAL A 1 123 ? -14.715 1.732 7.698 1.00 97.44 123 VAL A N 1
ATOM 940 C CA . VAL A 1 123 ? -15.880 1.851 6.804 1.00 97.44 123 VAL A CA 1
ATOM 941 C C . VAL A 1 123 ? -16.129 0.514 6.088 1.00 97.44 123 VAL A C 1
ATOM 943 O O . VAL A 1 123 ? -15.850 0.375 4.889 1.00 97.44 123 VAL A O 1
ATOM 946 N N . PRO A 1 124 ? -16.637 -0.507 6.808 1.00 97.06 124 PRO A N 1
ATOM 947 C CA . PRO A 1 124 ? -16.844 -1.844 6.260 1.00 97.06 124 PRO A CA 1
ATOM 948 C C . PRO A 1 124 ? -17.758 -1.876 5.018 1.00 97.06 124 PRO A C 1
ATOM 950 O O . PRO A 1 124 ? -17.616 -2.737 4.151 1.00 97.06 124 PRO A O 1
ATOM 953 N N . GLU A 1 125 ? -18.660 -0.908 4.894 1.00 96.44 125 GLU A N 1
ATOM 954 C CA . GLU A 1 125 ? -19.605 -0.738 3.789 1.00 96.44 125 GLU A CA 1
ATOM 955 C C . GLU A 1 125 ? -18.908 -0.363 2.466 1.00 96.44 125 GLU A C 1
ATOM 957 O O . GLU A 1 125 ? -19.504 -0.474 1.392 1.00 96.44 125 GLU A O 1
ATOM 962 N N . LYS A 1 126 ? -17.644 0.087 2.531 1.00 96.62 126 LYS A N 1
ATOM 963 C CA . LYS A 1 126 ? -16.821 0.496 1.380 1.00 96.62 126 LYS A CA 1
ATOM 964 C C . LYS A 1 126 ? -15.584 -0.382 1.163 1.00 96.62 126 LYS A C 1
ATOM 966 O O . LYS A 1 126 ? -14.727 -0.027 0.354 1.00 96.62 126 LYS A O 1
ATOM 971 N N . ARG A 1 127 ? -15.474 -1.536 1.843 1.00 96.75 127 ARG A N 1
ATOM 972 C CA . ARG A 1 127 ? -14.281 -2.414 1.779 1.00 96.75 127 ARG A CA 1
ATOM 973 C C . ARG A 1 127 ? -13.855 -2.731 0.353 1.00 96.75 127 ARG A C 1
ATOM 975 O O . ARG A 1 127 ? -12.681 -2.594 0.033 1.00 96.75 127 ARG A O 1
ATOM 982 N N . ALA A 1 128 ? -14.800 -3.133 -0.497 1.00 96.94 128 ALA A N 1
ATOM 983 C CA 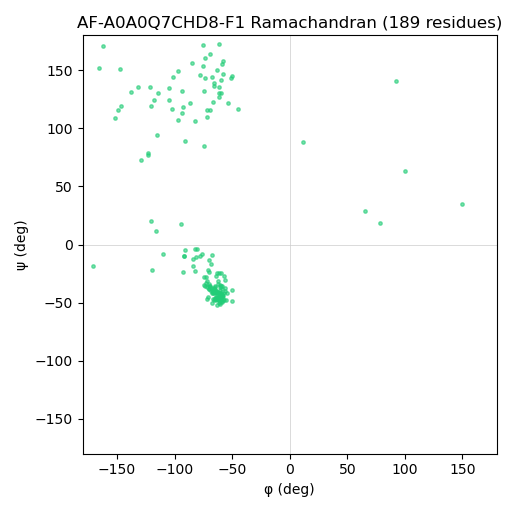. ALA A 1 128 ? -14.499 -3.514 -1.872 1.00 96.94 128 ALA A CA 1
ATOM 984 C C . ALA A 1 128 ? -13.873 -2.354 -2.662 1.00 96.94 128 ALA A C 1
ATOM 986 O O . ALA A 1 128 ? -12.854 -2.539 -3.318 1.00 96.94 128 ALA A O 1
ATOM 987 N N . GLN A 1 129 ? -14.437 -1.147 -2.553 1.00 97.75 129 GLN A N 1
ATOM 988 C CA . GLN A 1 129 ? -13.931 0.040 -3.244 1.00 97.75 129 GLN A CA 1
ATOM 989 C C . GLN A 1 129 ? -12.569 0.479 -2.695 1.00 97.75 129 GLN A C 1
ATOM 991 O O . GLN A 1 129 ? -11.679 0.837 -3.462 1.00 97.75 129 GLN A O 1
ATOM 996 N N . ILE A 1 130 ? -12.393 0.417 -1.374 1.00 97.94 130 ILE A N 1
ATOM 997 C CA . ILE A 1 130 ? -11.140 0.780 -0.707 1.00 97.94 130 ILE A CA 1
ATOM 998 C C . ILE A 1 130 ? -10.007 -0.163 -1.136 1.00 97.94 130 ILE A C 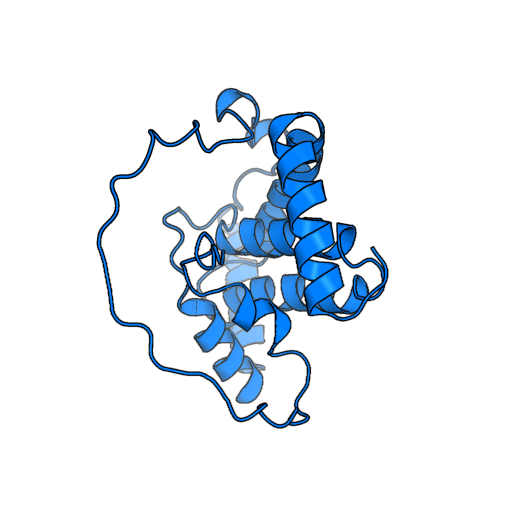1
ATOM 1000 O O . ILE A 1 130 ? -8.933 0.302 -1.518 1.00 97.94 130 ILE A O 1
ATOM 1004 N N . PHE A 1 131 ? -10.245 -1.478 -1.134 1.00 97.69 131 PHE A N 1
ATOM 1005 C CA . PHE A 1 131 ? -9.240 -2.446 -1.576 1.00 97.69 131 PHE A CA 1
ATOM 1006 C C . PHE A 1 131 ? -8.975 -2.378 -3.079 1.00 97.69 131 PHE A C 1
ATOM 1008 O O . PHE A 1 131 ? -7.819 -2.492 -3.481 1.00 97.69 131 PHE A O 1
ATOM 1015 N N . ALA A 1 132 ? -10.000 -2.131 -3.901 1.00 97.56 132 ALA A N 1
ATOM 1016 C CA . ALA A 1 132 ? -9.811 -1.914 -5.334 1.00 97.56 132 ALA A CA 1
ATOM 1017 C C . ALA A 1 132 ? -8.880 -0.723 -5.596 1.00 97.56 132 ALA A C 1
ATOM 1019 O O . ALA A 1 132 ? -7.956 -0.832 -6.399 1.00 97.56 132 ALA A O 1
ATOM 1020 N N . ARG A 1 133 ? -9.055 0.383 -4.862 1.00 96.62 133 ARG A N 1
ATOM 1021 C CA . ARG A 1 133 ? -8.163 1.536 -4.982 1.00 96.62 133 ARG A CA 1
ATOM 1022 C C . ARG A 1 133 ? -6.742 1.236 -4.512 1.00 96.62 133 ARG A C 1
ATOM 1024 O O . ARG A 1 133 ? -5.796 1.664 -5.164 1.00 96.62 133 ARG A O 1
ATOM 1031 N N . ALA A 1 134 ? -6.581 0.518 -3.400 1.00 96.62 134 ALA A N 1
ATOM 1032 C CA . ALA A 1 134 ? -5.257 0.127 -2.921 1.00 96.62 134 ALA A CA 1
ATOM 1033 C C . ALA A 1 134 ? -4.511 -0.752 -3.941 1.00 96.62 134 ALA A C 1
ATOM 1035 O O . ALA A 1 134 ? -3.316 -0.544 -4.155 1.00 96.62 134 ALA A O 1
ATOM 1036 N N . SER A 1 135 ? -5.223 -1.673 -4.606 1.00 96.88 135 SER A N 1
ATOM 1037 C CA . SER A 1 135 ? -4.677 -2.483 -5.704 1.00 96.88 135 SER A CA 1
ATOM 1038 C C . SER A 1 135 ? -4.264 -1.613 -6.885 1.00 96.88 135 SER A C 1
ATOM 1040 O O . SER A 1 135 ? -3.105 -1.655 -7.292 1.00 96.88 135 SER A O 1
ATOM 1042 N N . GLU A 1 136 ? -5.169 -0.752 -7.365 1.00 96.06 136 GLU A N 1
ATOM 1043 C CA . GLU A 1 136 ? -4.905 0.157 -8.488 1.00 96.06 136 GLU A CA 1
ATOM 1044 C C . GLU A 1 136 ? -3.697 1.060 -8.203 1.00 96.06 136 GLU A C 1
ATOM 1046 O O . GLU A 1 136 ? -2.846 1.244 -9.067 1.00 96.06 136 GLU A O 1
ATOM 1051 N N . PHE A 1 137 ? -3.570 1.580 -6.978 1.00 94.69 137 PHE A N 1
ATOM 1052 C CA . PHE A 1 137 ? -2.432 2.407 -6.580 1.00 94.69 137 PHE A CA 1
ATOM 1053 C C . PHE A 1 137 ? -1.098 1.650 -6.686 1.00 94.69 137 PHE A C 1
ATOM 1055 O O . PHE A 1 137 ? -0.112 2.203 -7.171 1.00 94.69 137 PHE A O 1
ATOM 1062 N N . GLY A 1 138 ? -1.055 0.382 -6.261 1.00 93.62 138 GLY A N 1
ATOM 1063 C CA . GLY A 1 138 ? 0.123 -0.477 -6.414 1.00 93.62 138 GLY A CA 1
ATOM 1064 C C . GLY A 1 138 ? 0.420 -0.810 -7.881 1.00 93.62 138 GLY A C 1
ATOM 1065 O O . GLY A 1 138 ? 1.547 -0.652 -8.345 1.00 93.62 138 GLY A O 1
ATOM 1066 N N . GLU A 1 139 ? -0.597 -1.201 -8.646 1.00 94.88 139 GLU A N 1
ATOM 1067 C CA . GLU A 1 139 ? -0.487 -1.516 -10.080 1.00 94.88 139 GLU A CA 1
ATOM 1068 C C . GLU A 1 139 ? -0.009 -0.313 -10.905 1.00 94.88 139 GLU A C 1
ATOM 1070 O O . GLU A 1 139 ? 0.821 -0.449 -11.808 1.00 94.88 139 GLU A O 1
ATOM 1075 N N . ASN A 1 140 ? -0.446 0.891 -10.540 1.00 95.00 140 ASN A N 1
ATOM 1076 C CA . ASN A 1 140 ? -0.018 2.142 -11.152 1.00 95.00 140 ASN A CA 1
ATOM 1077 C C . ASN A 1 140 ? 1.492 2.378 -11.038 1.00 95.00 140 ASN A C 1
ATOM 1079 O O . ASN A 1 140 ? 2.065 3.056 -11.893 1.00 95.00 140 ASN A O 1
ATOM 1083 N N . ARG A 1 141 ? 2.165 1.784 -10.046 1.00 93.44 141 ARG A N 1
ATOM 1084 C CA . ARG A 1 141 ? 3.629 1.838 -9.921 1.00 93.44 141 ARG A CA 1
ATOM 1085 C C . ARG A 1 141 ? 4.332 0.967 -10.968 1.00 93.44 141 ARG A C 1
ATOM 1087 O O . ARG A 1 141 ? 5.393 1.349 -11.459 1.00 93.44 141 ARG A O 1
ATOM 1094 N N . VAL A 1 142 ? 3.720 -0.154 -11.352 1.00 94.69 142 VAL A N 1
ATOM 1095 C CA . VAL A 1 142 ? 4.190 -1.033 -12.438 1.00 94.69 142 VAL A CA 1
ATOM 1096 C C . VAL A 1 142 ? 3.960 -0.353 -13.786 1.00 94.69 142 VAL A C 1
ATOM 1098 O O . VAL A 1 142 ? 4.881 -0.229 -14.596 1.00 94.69 142 VAL A O 1
ATOM 1101 N N . LEU A 1 143 ? 2.758 0.198 -13.993 1.00 94.19 143 LEU A N 1
ATOM 1102 C CA . LEU A 1 143 ? 2.429 0.981 -15.189 1.00 94.19 143 LEU A CA 1
ATOM 1103 C C . LEU A 1 143 ? 3.329 2.211 -15.349 1.00 94.19 143 LEU A C 1
ATOM 1105 O O . LEU A 1 143 ? 3.688 2.557 -16.474 1.00 94.19 143 LEU A O 1
ATOM 1109 N N . GLY A 1 144 ? 3.713 2.842 -14.239 1.00 91.50 144 GLY A N 1
ATOM 1110 C CA . GLY A 1 144 ? 4.620 3.988 -14.199 1.00 91.50 144 GLY A CA 1
ATOM 1111 C C . GLY A 1 144 ? 6.094 3.619 -14.359 1.00 91.50 144 GLY A C 1
ATOM 1112 O O . GLY A 1 144 ? 6.922 4.506 -14.540 1.00 91.50 144 GLY A O 1
ATOM 1113 N N . GLY A 1 145 ? 6.433 2.327 -14.320 1.00 91.31 145 GLY A N 1
ATOM 1114 C CA . GLY A 1 145 ? 7.797 1.849 -14.531 1.00 91.31 145 GLY A CA 1
ATOM 1115 C C . GLY A 1 145 ? 8.728 1.997 -13.326 1.00 91.31 145 GLY A C 1
ATOM 1116 O O . GLY A 1 145 ? 9.939 1.986 -13.510 1.00 91.31 145 GLY A O 1
ATOM 1117 N N . VAL A 1 146 ? 8.188 2.164 -12.115 1.00 91.56 146 VAL A N 1
ATOM 1118 C CA . VAL A 1 146 ? 8.978 2.460 -10.902 1.00 91.56 146 VAL A CA 1
ATOM 1119 C C . VAL A 1 146 ? 9.034 1.310 -9.896 1.00 91.56 146 VAL A C 1
ATOM 1121 O O . VAL A 1 146 ? 9.771 1.405 -8.921 1.00 91.56 146 VAL A O 1
ATOM 1124 N N . HIS A 1 147 ? 8.260 0.245 -10.112 1.00 94.12 147 HIS A N 1
ATOM 1125 C CA . HIS A 1 147 ? 8.288 -0.983 -9.316 1.00 94.12 147 HIS A CA 1
ATOM 1126 C C . HIS A 1 147 ? 7.968 -2.203 -10.176 1.00 94.12 147 HIS A C 1
ATOM 1128 O O . HIS A 1 147 ? 7.185 -2.109 -11.125 1.00 94.12 147 HIS A O 1
ATOM 1134 N N . TYR A 1 148 ? 8.522 -3.350 -9.790 1.00 95.56 148 TYR A N 1
ATOM 1135 C CA . TYR A 1 148 ? 8.193 -4.652 -10.367 1.00 95.56 148 TYR A CA 1
ATOM 1136 C C . TYR A 1 148 ? 6.948 -5.256 -9.693 1.00 95.56 148 TYR A C 1
ATOM 1138 O O . TYR A 1 148 ? 6.662 -4.924 -8.538 1.00 95.56 148 TYR A O 1
ATOM 1146 N N . PRO A 1 149 ? 6.204 -6.165 -10.355 1.00 95.81 149 PRO A N 1
ATOM 1147 C CA . PRO A 1 149 ? 5.081 -6.880 -9.742 1.00 95.81 149 PRO A CA 1
ATOM 1148 C C . PRO A 1 149 ? 5.414 -7.539 -8.390 1.00 95.81 149 PRO A C 1
ATOM 1150 O O . PRO A 1 149 ? 4.613 -7.456 -7.454 1.00 95.81 149 PRO A O 1
ATOM 1153 N N . SER A 1 150 ? 6.606 -8.124 -8.239 1.00 96.38 150 SER A N 1
ATOM 1154 C CA . SER A 1 150 ? 7.105 -8.680 -6.978 1.00 96.38 150 SER A CA 1
ATOM 1155 C C . SER A 1 150 ? 7.181 -7.658 -5.851 1.00 96.38 150 SER A C 1
ATOM 1157 O O . SER A 1 150 ? 6.886 -7.985 -4.701 1.00 96.38 150 SER A O 1
ATOM 1159 N N . ASP A 1 151 ? 7.569 -6.420 -6.163 1.00 96.00 151 ASP A N 1
ATOM 1160 C CA . ASP A 1 151 ? 7.725 -5.352 -5.180 1.00 96.00 151 ASP A CA 1
ATOM 1161 C C . ASP A 1 151 ? 6.363 -4.980 -4.594 1.00 96.00 151 ASP A C 1
ATOM 1163 O O . ASP A 1 151 ? 6.247 -4.744 -3.387 1.00 96.00 151 ASP A O 1
ATOM 1167 N N . ILE A 1 152 ? 5.331 -4.951 -5.448 1.00 96.19 152 ILE A N 1
ATOM 1168 C CA . ILE A 1 152 ? 3.946 -4.655 -5.068 1.00 96.19 152 ILE A CA 1
ATOM 1169 C C . ILE A 1 152 ? 3.407 -5.752 -4.157 1.00 96.19 152 ILE A C 1
ATOM 1171 O O . ILE A 1 152 ? 2.862 -5.465 -3.089 1.00 96.19 152 ILE A O 1
ATOM 1175 N N . GLU A 1 153 ? 3.598 -7.013 -4.546 1.00 96.50 153 GLU A N 1
ATOM 1176 C CA . GLU A 1 153 ? 3.134 -8.164 -3.772 1.00 96.50 153 GLU A CA 1
ATOM 1177 C C . GLU A 1 153 ? 3.851 -8.267 -2.417 1.00 96.50 153 GLU A C 1
ATOM 1179 O O . GLU A 1 153 ? 3.213 -8.508 -1.387 1.00 96.50 153 GLU A O 1
ATOM 1184 N N . ALA A 1 154 ? 5.161 -8.018 -2.376 1.00 96.12 154 ALA A N 1
ATOM 1185 C CA . ALA A 1 154 ? 5.907 -7.958 -1.125 1.00 96.12 154 ALA A CA 1
ATOM 1186 C C . ALA A 1 154 ? 5.453 -6.780 -0.246 1.00 96.12 154 ALA A C 1
ATOM 1188 O O . ALA A 1 154 ? 5.294 -6.944 0.964 1.00 96.12 154 ALA A O 1
ATOM 1189 N N . GLY A 1 155 ? 5.154 -5.621 -0.844 1.00 95.38 155 GLY A N 1
ATOM 1190 C CA . GLY A 1 155 ? 4.589 -4.476 -0.130 1.00 95.38 155 GLY A CA 1
ATOM 1191 C C . GLY A 1 155 ? 3.208 -4.769 0.466 1.00 95.38 155 GLY A C 1
ATOM 1192 O O . GLY A 1 155 ? 2.949 -4.457 1.627 1.00 95.38 155 GLY A O 1
ATOM 1193 N N . ARG A 1 156 ? 2.334 -5.462 -0.272 1.00 96.62 156 ARG A N 1
ATOM 1194 C CA . ARG A 1 156 ? 1.023 -5.919 0.221 1.00 96.62 156 ARG A CA 1
ATOM 1195 C C . ARG A 1 156 ? 1.147 -6.863 1.421 1.00 96.62 156 ARG A C 1
ATOM 1197 O O . ARG A 1 156 ? 0.391 -6.752 2.392 1.00 96.62 156 ARG A O 1
ATOM 1204 N N . ARG A 1 157 ? 2.108 -7.791 1.379 1.00 95.88 157 ARG A N 1
ATOM 1205 C CA . ARG A 1 157 ? 2.405 -8.707 2.496 1.00 95.88 157 ARG A CA 1
ATOM 1206 C C . ARG A 1 157 ? 2.921 -7.954 3.712 1.00 95.88 157 ARG A C 1
ATOM 1208 O O . ARG A 1 157 ? 2.417 -8.173 4.813 1.00 95.88 157 ARG A O 1
ATOM 1215 N N . LEU A 1 158 ? 3.863 -7.034 3.504 1.00 94.56 158 LEU A N 1
ATOM 1216 C CA . LEU A 1 158 ? 4.395 -6.185 4.565 1.00 94.56 158 LEU A CA 1
ATOM 1217 C C . LEU A 1 158 ? 3.284 -5.352 5.219 1.00 94.56 158 LEU A C 1
ATOM 1219 O O . LEU A 1 158 ? 3.185 -5.332 6.443 1.00 94.56 158 LEU A O 1
ATOM 1223 N N . ALA A 1 159 ? 2.396 -4.751 4.426 1.00 95.19 159 ALA A N 1
ATOM 1224 C CA . ALA A 1 159 ? 1.238 -4.012 4.925 1.00 95.19 159 ALA A CA 1
ATOM 1225 C C . ALA A 1 159 ? 0.327 -4.873 5.806 1.00 95.19 159 ALA A C 1
ATOM 1227 O O . ALA A 1 159 ? -0.089 -4.438 6.875 1.00 95.19 159 ALA A O 1
ATOM 1228 N N . THR A 1 160 ? 0.047 -6.105 5.374 1.00 95.00 160 THR A N 1
ATOM 1229 C CA . THR A 1 160 ? -0.789 -7.050 6.127 1.00 95.00 160 THR A CA 1
ATOM 1230 C C . THR A 1 160 ? -0.146 -7.404 7.467 1.00 95.00 160 THR A C 1
ATOM 1232 O O . THR A 1 160 ? -0.817 -7.402 8.494 1.00 95.00 160 THR A O 1
ATOM 1235 N N . MET A 1 161 ? 1.165 -7.657 7.482 1.00 93.25 161 MET A N 1
ATOM 1236 C CA . MET A 1 161 ? 1.900 -7.921 8.718 1.00 93.25 161 MET A CA 1
ATOM 1237 C C . MET A 1 161 ? 1.873 -6.712 9.660 1.00 93.25 161 MET A C 1
ATOM 1239 O O . MET A 1 161 ? 1.565 -6.871 10.838 1.00 93.25 161 MET A O 1
ATOM 1243 N N . ILE A 1 162 ? 2.146 -5.507 9.146 1.00 93.38 162 ILE A N 1
ATOM 1244 C CA . ILE A 1 162 ? 2.076 -4.271 9.936 1.00 93.38 162 ILE A CA 1
ATOM 1245 C C . ILE A 1 162 ? 0.674 -4.108 10.523 1.00 93.38 162 ILE A C 1
ATOM 1247 O O . ILE A 1 162 ? 0.552 -3.878 11.722 1.00 93.38 162 ILE A O 1
ATOM 1251 N N . ALA A 1 163 ? -0.371 -4.291 9.711 1.00 94.44 163 ALA A N 1
ATOM 1252 C CA . ALA A 1 163 ? -1.757 -4.190 10.150 1.00 94.44 163 ALA A CA 1
ATOM 1253 C C . ALA A 1 163 ? -2.091 -5.176 11.276 1.00 94.44 163 ALA A C 1
ATOM 1255 O O . ALA A 1 163 ? -2.832 -4.820 12.178 1.00 94.44 163 ALA A O 1
ATOM 1256 N N . VAL A 1 164 ? -1.528 -6.387 11.274 1.00 92.69 164 VAL A N 1
ATOM 1257 C CA . VAL A 1 164 ? -1.705 -7.340 12.382 1.00 92.69 164 VAL A CA 1
ATOM 1258 C C . VAL A 1 164 ? -0.947 -6.888 13.632 1.00 92.69 164 VAL A C 1
ATOM 1260 O O . VAL A 1 164 ? -1.498 -6.921 14.730 1.00 92.69 164 VAL A O 1
ATOM 1263 N N . LEU A 1 165 ? 0.304 -6.449 13.482 1.00 92.00 165 LEU A N 1
ATOM 1264 C CA . LEU A 1 165 ? 1.154 -6.071 14.613 1.00 92.00 165 LEU A CA 1
ATOM 1265 C C . LEU A 1 165 ? 0.640 -4.815 15.338 1.00 92.00 165 LEU A C 1
ATOM 1267 O O . LEU A 1 165 ? 0.637 -4.788 16.569 1.00 92.00 165 LEU A O 1
ATOM 1271 N N . ILE A 1 166 ? 0.166 -3.795 14.607 1.00 93.19 166 ILE A N 1
ATOM 1272 C CA . ILE A 1 166 ? -0.312 -2.535 15.213 1.00 93.19 166 ILE A CA 1
ATOM 1273 C C . ILE A 1 166 ? -1.542 -2.728 16.105 1.00 93.19 166 ILE A C 1
ATOM 1275 O O . ILE A 1 166 ? -1.718 -1.973 17.058 1.00 93.19 166 ILE A O 1
ATOM 1279 N N . GLN A 1 167 ? -2.370 -3.748 15.852 1.00 91.38 167 GLN A N 1
ATOM 1280 C CA . GLN A 1 167 ? -3.608 -3.989 16.609 1.00 91.38 167 GLN A CA 1
ATOM 1281 C C . GLN A 1 167 ? -3.345 -4.299 18.087 1.00 91.38 167 GLN A C 1
ATOM 1283 O O . GLN A 1 167 ? -4.212 -4.065 18.928 1.00 91.38 167 GLN A O 1
ATOM 1288 N N . GLY A 1 168 ? -2.148 -4.795 18.418 1.00 89.62 168 GLY A N 1
ATOM 1289 C CA . GLY A 1 168 ? -1.728 -5.043 19.797 1.00 89.62 168 GLY A CA 1
ATOM 1290 C C . GLY A 1 168 ? -1.337 -3.783 20.578 1.00 89.62 168 GLY A C 1
ATOM 1291 O O . GLY A 1 168 ? -1.100 -3.878 21.779 1.00 89.62 168 GLY A O 1
ATOM 1292 N N . ASN A 1 169 ? -1.252 -2.613 19.933 1.00 92.38 169 ASN A N 1
ATOM 1293 C CA . ASN A 1 169 ? -0.818 -1.373 20.569 1.00 92.38 169 ASN A CA 1
ATOM 1294 C C . ASN A 1 169 ? -2.023 -0.564 21.112 1.00 92.38 169 ASN A C 1
ATOM 1296 O O . ASN A 1 169 ? -2.847 -0.096 20.323 1.00 92.38 169 ASN A O 1
ATOM 1300 N N . PRO A 1 170 ? -2.126 -0.313 22.435 1.00 92.44 170 PRO A N 1
ATOM 1301 C CA . PRO A 1 170 ? -3.242 0.449 23.008 1.00 92.44 170 PRO A CA 1
ATOM 1302 C C . PRO A 1 170 ? -3.346 1.897 22.507 1.00 92.44 170 PRO A C 1
ATOM 1304 O O . PRO A 1 170 ? -4.448 2.435 22.406 1.00 92.44 170 PRO A O 1
ATOM 1307 N N . ALA A 1 171 ? -2.219 2.538 22.175 1.00 91.50 171 ALA A N 1
ATOM 1308 C CA . ALA A 1 171 ? -2.228 3.880 21.599 1.00 91.50 171 ALA A CA 1
ATOM 1309 C C . ALA A 1 171 ? -2.846 3.868 20.194 1.00 91.50 171 ALA A C 1
ATOM 1311 O O . ALA A 1 171 ? -3.676 4.722 19.892 1.00 91.50 171 ALA A O 1
ATOM 1312 N N . TYR A 1 172 ? -2.520 2.856 19.378 1.00 94.19 172 TYR A N 1
ATOM 1313 C CA . TYR A 1 172 ? -3.158 2.662 18.073 1.00 94.19 172 TYR A CA 1
ATOM 1314 C C . TYR A 1 172 ? -4.664 2.447 18.215 1.00 94.19 172 TYR A C 1
ATOM 1316 O O . TYR A 1 172 ? -5.433 3.086 17.509 1.00 94.19 172 TYR A O 1
ATOM 1324 N N . GLN A 1 173 ? -5.103 1.600 19.149 1.00 95.00 173 GLN A N 1
ATOM 1325 C CA . GLN A 1 173 ? -6.531 1.338 19.363 1.00 95.00 173 GLN A CA 1
ATOM 1326 C C . GLN A 1 173 ? -7.310 2.613 19.724 1.00 95.00 173 GLN A C 1
ATOM 1328 O O . GLN A 1 173 ? -8.405 2.834 19.205 1.00 95.00 173 GLN A O 1
ATOM 1333 N N . GLY A 1 174 ? -6.736 3.467 20.580 1.00 93.88 174 GLY A N 1
ATOM 1334 C CA . GLY A 1 174 ? -7.331 4.755 20.941 1.00 93.88 174 GLY A CA 1
ATOM 1335 C C . GLY A 1 174 ? -7.441 5.711 19.751 1.00 93.88 174 GLY A C 1
ATOM 1336 O O . GLY A 1 174 ? -8.510 6.272 19.505 1.00 93.88 174 GLY A O 1
ATOM 1337 N N . ASP A 1 175 ? -6.361 5.855 18.983 1.00 95.12 175 ASP A N 1
ATOM 1338 C CA . ASP A 1 175 ? -6.339 6.725 17.804 1.00 95.12 175 ASP A CA 1
ATOM 1339 C C . ASP A 1 175 ? -7.237 6.185 16.675 1.00 95.12 175 ASP A C 1
ATOM 1341 O O . ASP A 1 175 ? -7.934 6.959 16.018 1.00 95.12 175 ASP A O 1
ATOM 1345 N N . PHE A 1 176 ? -7.295 4.863 16.487 1.00 95.81 176 PHE A N 1
ATOM 1346 C CA . PHE A 1 176 ? -8.185 4.199 15.534 1.00 95.81 176 PHE A CA 1
ATOM 1347 C C . PHE A 1 176 ? -9.655 4.463 15.864 1.00 95.81 176 PHE A C 1
ATOM 1349 O O . PHE A 1 176 ? -10.423 4.831 14.975 1.00 95.81 176 PHE A O 1
ATOM 1356 N N . ALA A 1 177 ? -10.056 4.305 17.130 1.00 96.12 177 ALA A N 1
ATOM 1357 C CA . ALA A 1 177 ? -11.431 4.554 17.555 1.00 96.12 177 ALA A CA 1
ATOM 1358 C C . ALA A 1 177 ? -11.838 6.014 17.300 1.00 96.12 177 ALA A C 1
ATOM 1360 O O . ALA A 1 177 ? -12.879 6.264 16.692 1.00 96.12 177 ALA A O 1
ATOM 1361 N N . ALA A 1 178 ? -10.979 6.968 17.677 1.00 95.56 178 ALA A N 1
ATOM 1362 C CA . ALA A 1 178 ? -11.220 8.389 17.441 1.00 95.56 178 ALA A CA 1
ATOM 1363 C C . ALA A 1 178 ? -11.315 8.723 15.939 1.00 95.56 178 ALA A C 1
ATOM 1365 O O . ALA A 1 178 ? -12.245 9.407 15.510 1.00 95.56 178 ALA A O 1
ATOM 1366 N N . ALA A 1 179 ? -10.392 8.200 15.126 1.00 96.19 179 ALA A N 1
ATOM 1367 C CA . ALA A 1 179 ? -10.385 8.420 13.681 1.00 96.19 179 ALA A CA 1
ATOM 1368 C C . ALA A 1 179 ? -11.601 7.789 12.987 1.00 96.19 179 ALA A C 1
ATOM 1370 O O . ALA A 1 179 ? -12.168 8.387 12.071 1.00 96.19 179 ALA A O 1
ATOM 1371 N N . ARG A 1 180 ? -12.038 6.605 13.435 1.00 96.44 180 ARG A N 1
ATOM 1372 C CA . ARG A 1 180 ? -13.244 5.950 12.924 1.00 96.44 180 ARG A CA 1
ATOM 1373 C C . ARG A 1 180 ? -14.483 6.802 13.183 1.00 96.44 180 ARG A C 1
ATOM 1375 O O . ARG A 1 180 ? -15.279 6.988 12.265 1.00 96.44 180 ARG A O 1
ATOM 1382 N N . GLU A 1 181 ? -14.653 7.311 14.402 1.00 96.25 181 GLU A N 1
ATOM 1383 C CA . GLU A 1 181 ? -15.787 8.180 14.736 1.00 96.25 181 GLU A CA 1
ATOM 1384 C C . GLU A 1 181 ? -15.796 9.453 13.883 1.00 96.25 181 GLU A C 1
ATOM 1386 O O . GLU A 1 181 ? -16.837 9.813 13.331 1.00 96.25 181 GLU A O 1
ATOM 1391 N N . GLU A 1 182 ? -14.639 10.107 13.729 1.00 96.44 182 GLU A N 1
ATOM 1392 C CA . GLU A 1 182 ? -14.495 11.311 12.904 1.00 96.44 182 GLU A CA 1
ATOM 1393 C C . GLU A 1 182 ? -14.843 11.036 11.435 1.00 96.44 182 GLU A C 1
ATOM 1395 O O . GLU A 1 182 ? -15.654 11.753 10.841 1.00 96.44 182 GLU A O 1
ATOM 1400 N N . LEU A 1 183 ? -14.276 9.973 10.855 1.00 94.69 183 LEU A N 1
ATOM 1401 C CA . LEU A 1 183 ? -14.504 9.604 9.460 1.00 94.69 183 LEU A CA 1
ATOM 1402 C C . LEU A 1 183 ? -15.973 9.259 9.200 1.00 94.69 183 LEU A C 1
ATOM 1404 O O . LEU A 1 183 ? -16.553 9.732 8.223 1.00 94.69 183 LEU A O 1
ATOM 1408 N N . ARG A 1 184 ? -16.592 8.458 10.074 1.00 96.06 184 ARG A N 1
ATOM 1409 C CA . ARG A 1 184 ? -17.997 8.054 9.916 1.00 96.06 184 ARG A CA 1
ATOM 1410 C C . ARG A 1 184 ? -18.933 9.248 10.071 1.00 96.06 184 ARG A C 1
ATOM 1412 O O . ARG A 1 184 ? -19.824 9.411 9.242 1.00 96.06 184 ARG A O 1
ATOM 1419 N N . ALA A 1 185 ? -18.664 10.148 11.019 1.00 94.88 185 ALA A N 1
ATOM 1420 C CA . ALA A 1 185 ? -19.408 11.398 11.146 1.00 94.88 185 ALA A CA 1
ATOM 1421 C C . ALA A 1 185 ? -19.295 12.277 9.888 1.00 94.88 185 ALA A C 1
ATOM 1423 O O . ALA A 1 185 ? -20.300 12.820 9.432 1.00 94.88 185 ALA A O 1
ATOM 1424 N N . TRP A 1 186 ? -18.101 12.392 9.294 1.00 96.19 186 TRP A N 1
ATOM 1425 C CA . TRP A 1 186 ? -17.897 13.157 8.058 1.00 96.19 186 TRP A CA 1
ATOM 1426 C C . TRP A 1 186 ? -18.633 12.551 6.855 1.00 96.19 186 TRP A C 1
ATOM 1428 O O . TRP A 1 186 ? -19.156 13.282 6.016 1.00 96.19 186 TRP A O 1
ATOM 1438 N N . LEU A 1 187 ? -18.718 11.220 6.795 1.00 93.62 187 LEU A N 1
ATOM 1439 C CA . LEU A 1 187 ? -19.443 10.485 5.756 1.00 93.62 187 LEU A CA 1
ATOM 1440 C C . LEU A 1 187 ? -20.962 10.407 5.992 1.00 93.62 187 LEU A C 1
ATOM 1442 O O . LEU A 1 187 ? -21.668 9.857 5.148 1.00 93.62 187 LEU A O 1
ATOM 1446 N N . GLY A 1 188 ? -21.471 10.923 7.116 1.00 95.25 188 GLY A N 1
ATOM 1447 C CA . GLY A 1 188 ? -22.881 10.787 7.490 1.00 95.25 188 GLY A CA 1
ATOM 1448 C C . GLY A 1 188 ? -23.295 9.339 7.780 1.00 95.25 188 GLY A C 1
ATOM 1449 O O . GLY A 1 188 ? -24.444 8.975 7.547 1.00 95.25 188 GLY A O 1
ATOM 1450 N N . LEU A 1 189 ? -22.355 8.512 8.240 1.00 91.88 189 LEU A N 1
ATOM 1451 C CA . LEU A 1 189 ? -22.582 7.128 8.647 1.00 91.88 189 LEU A CA 1
ATOM 1452 C C . LEU A 1 189 ? -22.767 7.050 10.167 1.00 91.88 189 LEU A C 1
ATOM 1454 O O . LEU A 1 189 ? -22.167 7.825 10.917 1.00 91.88 189 LEU A O 1
ATOM 1458 N N . ASP A 1 190 ? -23.560 6.081 10.623 1.00 84.94 190 ASP A N 1
ATOM 1459 C CA . ASP A 1 190 ? -23.717 5.782 12.051 1.00 84.94 190 ASP A CA 1
ATOM 1460 C C . ASP A 1 190 ? -22.364 5.436 12.682 1.00 84.94 190 ASP A C 1
ATOM 1462 O O . ASP A 1 190 ? -21.522 4.855 12.006 1.00 84.94 190 ASP A O 1
ATOM 1466 N N . ARG A 1 191 ? -22.131 5.774 13.953 1.00 68.88 191 ARG A N 1
ATOM 1467 C CA . ARG A 1 191 ? -20.829 5.566 14.623 1.00 68.88 191 ARG A CA 1
ATOM 1468 C C . ARG A 1 191 ? -20.481 4.079 14.793 1.00 68.88 191 ARG A C 1
ATOM 1470 O O . ARG A 1 191 ? -21.342 3.332 15.295 1.00 68.88 191 ARG A O 1
#

pLDDT: mean 78.06, std 25.2, range [24.19, 98.38]

Nearest PDB structures (foldseek):
  7f18-assembly3_C  TM=8.544E-01  e=1.216E-06  Pseudomonas aeruginosa
  7f17-assembly3_C  TM=8.479E-01  e=1.097E-06  Pseudomonas aeruginosa
  7f18-assembly2_B  TM=8.595E-01  e=1.836E-06  Pseudomonas aeruginosa
  1d2t-assembly1_A  TM=9.226E-01  e=7.907E-05  Shimwellia blattae
  2ipb-assembly2_D  TM=9.008E-01  e=2.105E-04  Salmonella enterica subsp. enterica serovar Typhimurium

Foldseek 3Di:
DDDDDPDDDDDPVVLPPVLDPDDDDDDPDDDDDDDDDDDDDDDDDDDLDDPVVDPLPVQADPPDDPVVVVVQVVVLVVLLVPDDPVLLVVLVVLPPDDDDDDQAQDPQLLVLLLVLVLVCVLCVVCNVVSVVSSVSSLVSCSNVVNYTPSNNVSSNRNSVVVNVSSVPGPVSVVVSVVVSVVVCVVVVHDD

Radius of gyration: 19.28 Å; Cα contacts (8 Å, |Δi|>4): 163; chains: 1; bounding box: 42×49×48 Å

Solvent-accessible surface area (backbone atoms only — not comparable to full-atom values): 11660 Å² total; per-residue (Å²): 145,82,86,84,82,89,79,80,78,94,53,73,67,66,66,67,59,79,79,57,100,66,91,74,82,80,84,87,80,82,80,88,92,78,89,77,97,73,91,77,78,84,79,72,86,89,66,72,70,60,74,88,78,60,64,58,79,83,76,42,78,78,76,76,52,73,74,54,48,53,52,41,51,53,51,39,51,53,50,50,73,68,54,50,73,69,56,50,52,53,13,55,68,65,56,77,67,86,71,96,70,68,59,72,50,20,60,65,18,18,48,34,36,34,52,21,54,55,49,24,70,58,40,63,95,44,31,69,63,37,45,51,45,22,49,50,58,31,51,24,33,31,59,60,69,73,36,50,70,67,14,32,54,42,6,41,51,51,14,53,50,49,59,59,60,36,68,77,27,70,68,45,51,53,52,49,54,54,50,32,44,54,51,25,56,75,69,74,43,82,120

Secondary structure (DSSP, 8-state):
-----S--SS-HHHHHHTT--S-PPP-S----------PPPPPPP--SS-GGG--HHHHSPPPPPHHHHHHHHHHHHHHHHH--HHHHHHHHHHHT----S-SSS-HHHHHHHHHHHHHHHH-GGGHHHHHHHHHHHHHHHHHTTSS-HHHHHHHHHHHHHHHHHHTT-HHHHHHHHHHHHHHHHHTT---

Sequence (191 aa):
MRITRKLCWLSLVTFLFTACTTQVPSPTGVPPLVGEKTVVSPARDKTYLDAGQIDTTRFLAPPPDEAVTRREIEQMLVLQQQRTPVQAERSIADLEQSVSSGSYPSGHSTFAYLAGIVLAEMVPEKRAQIFARASEFGENRVLGGVHYPSDIEAGRRLATMIAVLIQGNPAYQGDFAAAREELRAWLGLDR